Protein AF-A0A382MAF8-F1 (afdb_monomer_lite)

Secondary structure (DSSP, 8-state):
-PPP------------SSHHHHHHHHHHHHHHHHHHHHHHHH-----SS--HHHHHHHHHHHHHHHHHHHHHHHHHTTGGG-TT-HHHHHHHHHHHHHHHHHHHHTT-HHHHHHHHHHHHHHHHHHHHHHHHHHHHHHHHHHIIIIIS--HHHHHHHHHHHHHH-TT-HHHHHHHHHHHHHHHHHHHHHHHHHHHHHT-HHHHHHHHHHHHHT--HHHHHHHHHHHHHHHHHHHHHHHHHHHHHHHHHHHTT--HHHHHHHHHHHHHHH-SSGGGHHHHHHHHHHHHHHHHHHHHHHHHHHHTT-S-HHHHHHHHHHHHHH-TT-HHHHHHHHHHHHHHHHHHHHHHHHHHHHHTT-

Radius of gyration: 40.13 Å; chains: 1; bounding box: 90×34×121 Å

Structure (mmCIF, N/CA/C/O backbone):
data_AF-A0A382MAF8-F1
#
_entry.id   AF-A0A382MAF8-F1
#
loop_
_atom_site.group_PDB
_atom_site.id
_atom_site.type_symbol
_atom_site.label_atom_id
_atom_site.label_alt_id
_atom_site.label_comp_id
_atom_site.label_asym_id
_atom_site.label_entity_id
_atom_site.label_seq_id
_atom_site.pdbx_PDB_ins_code
_atom_site.Cartn_x
_atom_site.Cartn_y
_atom_site.Cartn_z
_atom_site.occupancy
_atom_site.B_iso_or_equiv
_atom_site.auth_seq_id
_atom_site.auth_comp_id
_atom_site.auth_asym_id
_atom_site.auth_atom_id
_atom_site.pdbx_PDB_model_num
ATOM 1 N N . MET A 1 1 ? -36.068 -15.933 -28.024 1.00 35.25 1 MET A N 1
ATOM 2 C CA . MET A 1 1 ? -34.736 -16.380 -28.480 1.00 35.25 1 MET A CA 1
ATOM 3 C C . MET A 1 1 ? -33.727 -15.451 -27.819 1.00 35.25 1 MET A C 1
ATOM 5 O O . MET A 1 1 ? -33.636 -14.293 -28.195 1.00 35.25 1 MET A O 1
ATOM 9 N N . LYS A 1 2 ? -33.169 -15.892 -26.685 1.00 27.42 2 LYS A N 1
ATOM 10 C CA . LYS A 1 2 ? -32.343 -15.082 -25.777 1.00 27.42 2 LYS A CA 1
ATOM 11 C C . LYS A 1 2 ? -30.885 -15.194 -26.217 1.00 27.42 2 LYS A C 1
ATOM 13 O O . LYS A 1 2 ? -30.364 -16.301 -26.284 1.00 27.42 2 LYS A O 1
ATOM 18 N N . ILE A 1 3 ? -30.265 -14.061 -26.520 1.00 26.50 3 ILE A N 1
ATOM 19 C CA . ILE A 1 3 ? -28.820 -13.944 -26.724 1.00 26.50 3 ILE A CA 1
ATOM 20 C C . ILE A 1 3 ? -28.204 -13.819 -25.322 1.00 26.50 3 ILE A C 1
ATOM 22 O O . ILE A 1 3 ? -28.653 -12.957 -24.564 1.00 26.50 3 ILE A O 1
ATOM 26 N N . PRO A 1 4 ? -27.253 -14.678 -24.920 1.00 32.59 4 PRO A N 1
ATOM 27 C CA . PRO A 1 4 ? -26.639 -14.567 -23.608 1.00 32.59 4 PRO A CA 1
ATOM 28 C C . PRO A 1 4 ? -25.655 -13.392 -23.601 1.00 32.59 4 PRO A C 1
ATOM 30 O O . PRO A 1 4 ? -24.830 -13.251 -24.504 1.00 32.59 4 PRO A O 1
ATOM 33 N N . HIS A 1 5 ? -25.755 -12.551 -22.570 1.00 27.52 5 HIS A N 1
ATOM 34 C CA . HIS A 1 5 ? -24.751 -11.548 -22.244 1.00 27.52 5 HIS A CA 1
ATOM 35 C C . HIS A 1 5 ? -23.414 -12.239 -21.967 1.00 27.52 5 HIS A C 1
ATOM 37 O O . HIS A 1 5 ? -23.281 -13.006 -21.014 1.00 27.52 5 HIS A O 1
ATOM 43 N N . LEU A 1 6 ? -22.434 -11.956 -22.823 1.00 25.52 6 LEU A N 1
ATOM 44 C CA . LEU A 1 6 ? -21.030 -12.237 -22.574 1.00 25.52 6 LEU A CA 1
ATOM 45 C C . LEU A 1 6 ? -20.597 -11.382 -21.374 1.00 25.52 6 LEU A C 1
ATOM 47 O O . LEU A 1 6 ? -20.536 -10.156 -21.462 1.00 25.52 6 LEU A O 1
ATOM 51 N N . ILE A 1 7 ? -20.339 -12.035 -20.246 1.00 30.31 7 ILE A N 1
ATOM 52 C CA . ILE A 1 7 ? -19.699 -11.443 -19.075 1.00 30.31 7 ILE A CA 1
ATOM 53 C C . ILE A 1 7 ? -18.245 -11.167 -19.471 1.00 30.31 7 ILE A C 1
ATOM 55 O O . ILE A 1 7 ? -17.424 -12.080 -19.526 1.00 30.31 7 ILE A O 1
ATOM 59 N N . LEU A 1 8 ? -17.938 -9.916 -19.813 1.00 25.84 8 LEU A N 1
ATOM 60 C CA . LEU A 1 8 ? -16.573 -9.460 -20.047 1.00 25.84 8 LEU A CA 1
ATOM 61 C C . LEU A 1 8 ? -16.020 -8.927 -18.719 1.00 25.84 8 LEU A C 1
ATOM 63 O O . LEU A 1 8 ? -16.016 -7.727 -18.455 1.00 25.84 8 LEU A O 1
ATOM 67 N N . THR A 1 9 ? -15.604 -9.839 -17.842 1.00 31.44 9 THR A N 1
ATOM 68 C CA . THR A 1 9 ? -14.836 -9.494 -16.641 1.00 31.44 9 THR A CA 1
ATOM 69 C C . THR A 1 9 ? -13.450 -9.039 -17.095 1.00 31.44 9 THR A C 1
ATOM 71 O O . THR A 1 9 ? -12.578 -9.861 -17.370 1.00 31.44 9 THR A O 1
ATOM 74 N N . PHE A 1 10 ? -13.242 -7.728 -17.231 1.00 31.52 10 PHE A N 1
ATOM 75 C CA . PHE A 1 10 ? -11.909 -7.164 -17.429 1.00 31.52 10 PHE A CA 1
ATOM 76 C C . PHE A 1 10 ? -11.116 -7.327 -16.128 1.00 31.52 10 PHE A C 1
ATOM 78 O O . PHE A 1 10 ? -11.241 -6.541 -15.191 1.00 31.52 10 PHE A O 1
ATOM 85 N N . PHE A 1 11 ? -10.311 -8.385 -16.067 1.00 29.14 11 PHE A N 1
ATOM 86 C CA . PHE A 1 11 ? -9.222 -8.500 -15.108 1.00 29.14 11 PHE A CA 1
ATOM 87 C C . PHE A 1 11 ? -8.194 -7.410 -15.428 1.00 29.14 11 PHE A C 1
ATOM 89 O O . PHE A 1 11 ? -7.463 -7.504 -16.415 1.00 29.14 11 PHE A O 1
ATOM 96 N N . ILE A 1 12 ? -8.112 -6.380 -14.585 1.00 33.78 12 ILE A N 1
ATOM 97 C CA . ILE A 1 12 ? -6.850 -5.657 -14.419 1.00 33.78 12 ILE A CA 1
ATOM 98 C C . ILE A 1 12 ? -5.916 -6.674 -13.764 1.00 33.78 12 ILE A C 1
ATOM 100 O O . ILE A 1 12 ? -6.143 -7.103 -12.636 1.00 33.78 12 ILE A O 1
ATOM 104 N N . ILE A 1 13 ? -4.960 -7.159 -14.552 1.00 35.72 13 ILE A N 1
ATOM 105 C CA . ILE A 1 13 ? -4.069 -8.269 -14.222 1.00 35.72 13 ILE A CA 1
ATOM 106 C C . ILE A 1 13 ? -3.377 -7.995 -12.883 1.00 35.72 13 ILE A C 1
ATOM 108 O O . ILE A 1 13 ? -2.559 -7.084 -12.766 1.00 35.72 13 ILE A O 1
ATOM 112 N N . ALA A 1 14 ? -3.680 -8.835 -11.893 1.00 32.81 14 ALA A N 1
ATOM 113 C CA . ALA A 1 14 ? -2.820 -9.062 -10.747 1.00 32.81 14 ALA A CA 1
ATOM 114 C C . ALA A 1 14 ? -1.533 -9.737 -11.252 1.00 32.81 14 ALA A C 1
ATOM 116 O O . ALA A 1 14 ? -1.504 -10.934 -11.537 1.00 32.81 14 ALA A O 1
ATOM 117 N N . ASN A 1 15 ? -0.468 -8.951 -11.410 1.00 35.62 15 ASN A N 1
ATOM 118 C CA . ASN A 1 15 ? 0.885 -9.426 -11.699 1.00 35.62 15 ASN A CA 1
ATOM 119 C C . ASN A 1 15 ? 1.504 -10.015 -10.421 1.00 35.62 15 ASN A C 1
ATOM 121 O O . ASN A 1 15 ? 2.361 -9.400 -9.797 1.00 35.62 15 ASN A O 1
ATOM 125 N N . ILE A 1 16 ? 1.059 -11.196 -9.987 1.00 38.88 16 ILE A N 1
ATOM 126 C CA . ILE A 1 16 ? 1.627 -11.852 -8.797 1.00 38.88 16 ILE A CA 1
ATOM 127 C C . ILE A 1 16 ? 1.944 -13.313 -9.114 1.00 38.88 16 ILE A C 1
ATOM 129 O O . ILE A 1 16 ? 1.334 -14.219 -8.561 1.00 38.88 16 ILE A O 1
ATOM 133 N N . SER A 1 17 ? 2.866 -13.550 -10.058 1.00 33.03 17 SER A N 1
ATOM 134 C CA . SER A 1 17 ? 3.662 -14.802 -10.135 1.00 33.03 17 SER A CA 1
ATOM 135 C C . SER A 1 17 ? 4.875 -14.744 -11.085 1.00 33.03 17 SER A C 1
ATOM 137 O O . SER A 1 17 ? 5.649 -15.692 -11.113 1.00 33.03 17 SER A O 1
ATOM 139 N N . LEU A 1 18 ? 5.067 -13.673 -11.873 1.00 37.00 18 LEU A N 1
ATOM 140 C CA . LEU A 1 18 ? 6.230 -13.511 -12.772 1.00 37.00 18 LEU A CA 1
ATOM 141 C C . LEU A 1 18 ? 7.359 -12.634 -12.204 1.00 37.00 18 LEU A C 1
ATOM 143 O O . LEU A 1 18 ? 8.382 -12.480 -12.864 1.00 37.00 18 LEU A O 1
ATOM 147 N N . SER A 1 19 ? 7.188 -12.048 -11.019 1.00 44.91 19 SER A N 1
ATOM 148 C CA . SER A 1 19 ? 8.151 -11.104 -10.440 1.00 44.91 19 SER A CA 1
ATOM 149 C C . SER A 1 19 ? 9.427 -11.772 -9.920 1.00 44.91 19 SER A C 1
ATOM 151 O O . SER A 1 19 ? 10.492 -11.181 -10.035 1.00 44.91 19 SER A O 1
ATOM 153 N N . THR A 1 20 ? 9.356 -13.008 -9.413 1.00 43.03 20 THR A N 1
ATOM 154 C CA . THR A 1 20 ? 10.523 -13.705 -8.837 1.00 43.03 20 THR A CA 1
ATOM 155 C C . THR A 1 20 ? 11.545 -14.099 -9.902 1.00 43.03 20 THR A C 1
ATOM 157 O O . THR A 1 20 ? 12.684 -13.671 -9.828 1.00 43.03 20 THR A O 1
ATOM 160 N N . VAL A 1 21 ? 11.118 -14.777 -10.974 1.00 44.69 21 VAL A N 1
ATOM 161 C CA . VAL A 1 21 ? 12.004 -15.190 -12.089 1.00 44.69 21 VAL A CA 1
ATOM 162 C C . VAL A 1 21 ? 12.616 -13.992 -12.838 1.00 44.69 21 VAL A C 1
ATOM 164 O O . VAL A 1 21 ? 13.619 -14.125 -13.532 1.00 44.69 21 VAL A O 1
ATOM 167 N N . ARG A 1 22 ? 11.992 -12.811 -12.750 1.00 54.62 22 ARG A N 1
ATOM 168 C CA . ARG A 1 22 ? 12.425 -11.593 -13.453 1.00 54.62 22 ARG A CA 1
ATOM 169 C C . ARG A 1 22 ? 13.359 -10.710 -12.626 1.00 54.62 22 ARG A C 1
ATOM 171 O O . ARG A 1 22 ? 14.212 -10.061 -13.226 1.00 54.62 22 ARG A O 1
ATOM 178 N N . ALA A 1 23 ? 13.220 -10.713 -11.299 1.00 59.31 23 ALA A N 1
ATOM 179 C CA . ALA A 1 23 ? 14.172 -10.074 -10.392 1.00 59.31 23 ALA A CA 1
ATOM 180 C C . ALA A 1 23 ? 15.550 -10.751 -10.484 1.00 59.31 23 ALA A C 1
ATOM 182 O O . ALA A 1 23 ? 16.546 -10.054 -10.662 1.00 59.31 23 ALA A O 1
ATOM 183 N N . ASP A 1 24 ? 15.571 -12.090 -10.540 1.00 73.56 24 ASP A N 1
ATOM 184 C CA . ASP A 1 24 ? 16.798 -12.887 -10.675 1.00 73.56 24 ASP A CA 1
ATOM 185 C C . ASP A 1 24 ? 17.640 -12.463 -11.900 1.00 73.56 24 ASP A C 1
ATOM 187 O O . ASP A 1 24 ? 18.856 -12.340 -11.818 1.00 73.56 24 ASP A O 1
ATOM 191 N N . ILE A 1 25 ? 16.998 -12.134 -13.033 1.00 81.88 25 ILE A N 1
ATOM 192 C CA . ILE A 1 25 ? 17.700 -11.706 -14.260 1.00 81.88 25 ILE A CA 1
ATOM 193 C C . ILE A 1 25 ? 18.384 -10.340 -14.093 1.00 81.88 25 ILE A C 1
ATOM 195 O O . ILE A 1 25 ? 19.456 -10.125 -14.660 1.00 81.88 25 ILE A O 1
ATOM 199 N N . LEU A 1 26 ? 17.759 -9.386 -13.394 1.00 86.19 26 LEU A N 1
ATOM 200 C CA . LEU A 1 26 ? 18.376 -8.072 -13.180 1.00 86.19 26 LEU A CA 1
ATOM 201 C C . LEU A 1 26 ? 19.553 -8.171 -12.213 1.00 86.19 26 LEU A C 1
ATOM 203 O O . LEU A 1 26 ? 20.581 -7.541 -12.465 1.00 86.19 26 LEU A O 1
ATOM 207 N N . ASP A 1 27 ? 19.396 -8.958 -11.151 1.00 88.44 27 ASP A N 1
ATOM 208 C CA . ASP A 1 27 ? 20.431 -9.167 -10.144 1.00 88.44 27 ASP A CA 1
ATOM 209 C C . ASP A 1 27 ? 21.643 -9.879 -10.761 1.00 88.44 27 ASP A C 1
ATOM 211 O O . ASP A 1 27 ? 22.760 -9.379 -10.638 1.00 88.44 27 ASP A O 1
ATOM 215 N N . ASP A 1 28 ? 21.426 -10.936 -11.553 1.00 90.56 28 ASP A N 1
ATOM 216 C CA . ASP A 1 28 ? 22.486 -11.631 -12.300 1.00 90.56 28 ASP A CA 1
ATOM 217 C C . ASP A 1 28 ? 23.265 -10.671 -13.218 1.00 90.56 28 ASP A C 1
ATOM 219 O O . ASP A 1 28 ? 24.499 -10.642 -13.221 1.00 90.56 28 ASP A O 1
ATOM 223 N N . LEU A 1 29 ? 22.552 -9.844 -13.995 1.00 92.69 29 LEU A N 1
ATOM 224 C CA . LEU A 1 29 ? 23.171 -8.869 -14.901 1.00 92.69 29 LEU A CA 1
ATOM 225 C C . LEU A 1 29 ? 23.931 -7.779 -14.136 1.00 92.69 29 LEU A C 1
ATOM 227 O O . LEU A 1 29 ? 24.999 -7.336 -14.572 1.00 92.69 29 LEU A O 1
ATOM 231 N N . PHE A 1 30 ? 23.392 -7.329 -13.003 1.00 93.31 30 PHE A N 1
ATOM 232 C CA . PHE A 1 30 ? 24.051 -6.357 -12.142 1.00 93.31 30 PHE A CA 1
ATOM 233 C C . PHE A 1 30 ? 25.339 -6.938 -11.549 1.00 93.31 30 PHE A C 1
ATOM 235 O O . PHE A 1 30 ? 26.389 -6.292 -11.622 1.00 93.31 30 PHE A O 1
ATOM 242 N N . GLU A 1 31 ? 25.289 -8.161 -11.021 1.00 94.25 31 GLU A N 1
ATOM 243 C CA . GLU A 1 31 ? 26.442 -8.867 -10.464 1.00 94.25 31 GLU A CA 1
ATOM 244 C C . GLU A 1 31 ? 27.525 -9.125 -11.517 1.00 94.25 31 GLU A C 1
ATOM 246 O O . GLU A 1 31 ? 28.699 -8.833 -11.261 1.00 94.25 31 GLU A O 1
ATOM 251 N N . GLU A 1 32 ? 27.152 -9.579 -12.721 1.00 94.38 32 GLU A N 1
ATOM 252 C CA . GLU A 1 32 ? 28.082 -9.736 -13.846 1.00 94.38 32 GLU A CA 1
ATOM 253 C C . GLU A 1 32 ? 28.783 -8.404 -14.150 1.00 94.38 32 GLU A C 1
ATOM 255 O O . GLU A 1 32 ? 30.015 -8.341 -14.271 1.00 94.38 32 GLU A O 1
ATOM 260 N N . ASN A 1 33 ? 28.018 -7.308 -14.188 1.00 94.88 33 ASN A N 1
ATOM 261 C CA . ASN A 1 33 ? 28.564 -5.986 -14.454 1.00 94.88 33 ASN A CA 1
ATOM 262 C C . ASN A 1 33 ? 29.535 -5.500 -13.363 1.00 94.88 33 ASN A C 1
ATOM 264 O O . ASN A 1 33 ? 30.596 -4.951 -13.693 1.00 94.88 33 ASN A O 1
ATOM 268 N N . GLN A 1 34 ? 29.214 -5.726 -12.085 1.00 95.44 34 GLN A N 1
ATOM 269 C CA . GLN A 1 34 ? 30.093 -5.376 -10.963 1.00 95.44 34 GLN A CA 1
ATOM 270 C C . GLN A 1 34 ? 31.370 -6.221 -10.952 1.00 95.44 34 GLN A C 1
ATOM 272 O O . GLN A 1 34 ? 32.467 -5.692 -10.734 1.00 95.44 34 GLN A O 1
ATOM 277 N N . ALA A 1 35 ? 31.257 -7.524 -11.219 1.00 95.12 35 ALA A N 1
ATOM 278 C CA . ALA A 1 35 ? 32.397 -8.430 -11.280 1.00 95.12 35 ALA A CA 1
ATOM 279 C C . ALA A 1 35 ? 33.378 -8.025 -12.391 1.00 95.12 35 ALA A C 1
ATOM 281 O O . ALA A 1 35 ? 34.586 -7.920 -12.144 1.00 95.12 35 ALA A O 1
ATOM 282 N N . ALA A 1 36 ? 32.866 -7.721 -13.586 1.00 93.44 36 ALA A N 1
ATOM 283 C CA . ALA A 1 36 ? 33.666 -7.245 -14.710 1.00 93.44 36 ALA A CA 1
ATOM 284 C C . ALA A 1 36 ? 34.346 -5.899 -14.398 1.00 93.44 36 ALA A C 1
ATOM 286 O O . ALA A 1 36 ? 35.564 -5.766 -14.550 1.00 93.44 36 ALA A O 1
ATOM 287 N N . LYS A 1 37 ? 33.603 -4.931 -13.840 1.00 95.56 37 LYS A N 1
ATOM 288 C CA . LYS A 1 37 ? 34.143 -3.623 -13.423 1.00 95.56 37 LYS A CA 1
ATOM 289 C C . LYS A 1 37 ? 35.286 -3.778 -12.419 1.00 95.56 37 LYS A C 1
ATOM 291 O O . LYS A 1 37 ? 36.355 -3.191 -12.587 1.00 95.56 37 LYS A O 1
ATOM 296 N N . LYS A 1 38 ? 35.098 -4.618 -11.397 1.00 95.25 38 LYS A N 1
ATOM 297 C CA . LYS A 1 38 ? 36.130 -4.924 -10.397 1.00 95.25 38 LYS A CA 1
ATOM 298 C C . LYS A 1 38 ? 37.356 -5.590 -11.026 1.00 95.25 38 LYS A C 1
ATOM 300 O O . LYS A 1 38 ? 38.481 -5.230 -10.684 1.00 95.25 38 LYS A O 1
ATOM 305 N N . SER A 1 39 ? 37.150 -6.535 -11.947 1.00 95.00 39 SER A N 1
ATOM 306 C CA . SER A 1 39 ? 38.234 -7.218 -12.660 1.00 95.00 39 SER A CA 1
ATOM 307 C C . SER A 1 39 ? 39.098 -6.228 -13.440 1.00 95.00 39 SER A C 1
ATOM 309 O O . SER A 1 39 ? 40.315 -6.216 -13.254 1.00 95.00 39 SER A O 1
ATOM 311 N N . ILE A 1 40 ? 38.488 -5.351 -14.238 1.00 94.94 40 ILE A N 1
ATOM 312 C CA . ILE A 1 40 ? 39.204 -4.346 -15.034 1.00 94.94 40 ILE A CA 1
ATOM 313 C C . ILE A 1 40 ? 39.947 -3.344 -14.147 1.00 94.94 40 ILE A C 1
ATOM 315 O O . ILE A 1 40 ? 41.134 -3.099 -14.369 1.00 94.94 40 ILE A O 1
ATOM 319 N N . ASN A 1 41 ? 39.307 -2.847 -13.087 1.00 92.06 41 ASN A N 1
ATOM 320 C CA . ASN A 1 41 ? 39.930 -1.889 -12.169 1.00 92.06 41 ASN A CA 1
ATOM 321 C C . ASN A 1 41 ? 41.096 -2.475 -11.356 1.00 92.06 41 ASN A C 1
ATOM 323 O O . ASN A 1 41 ? 41.970 -1.730 -10.914 1.00 92.06 41 ASN A O 1
ATOM 327 N N . SER A 1 42 ? 41.151 -3.799 -11.177 1.00 94.50 42 SER A N 1
ATOM 328 C CA . SER A 1 42 ? 42.259 -4.468 -10.481 1.00 94.50 42 SER A CA 1
ATOM 329 C C . SER A 1 42 ? 43.551 -4.570 -11.305 1.00 94.50 42 SER A C 1
ATOM 331 O O . SER A 1 42 ? 44.622 -4.798 -10.742 1.00 94.50 42 SER A O 1
ATOM 333 N N . LEU A 1 43 ? 43.481 -4.393 -12.630 1.00 92.12 43 LEU A N 1
ATOM 334 C CA . LEU A 1 43 ? 44.634 -4.523 -13.520 1.00 92.12 43 LEU A CA 1
ATOM 335 C C . LEU A 1 43 ? 45.524 -3.285 -13.422 1.00 92.12 43 LEU A C 1
ATOM 337 O O . LEU A 1 43 ? 45.148 -2.204 -13.874 1.00 92.12 43 LEU A O 1
ATOM 341 N N . GLN A 1 44 ? 46.723 -3.437 -12.867 1.00 89.81 44 GLN A N 1
ATOM 342 C CA . GLN A 1 44 ? 47.680 -2.343 -12.707 1.00 89.81 44 GLN A CA 1
ATOM 343 C C . GLN A 1 44 ? 48.628 -2.228 -13.905 1.00 89.81 44 GLN A C 1
ATOM 345 O O . GLN A 1 44 ? 49.019 -3.222 -14.511 1.00 89.81 44 GLN A O 1
ATOM 350 N N . MET A 1 45 ? 49.007 -0.993 -14.228 1.00 88.19 45 MET A N 1
ATOM 351 C CA . MET A 1 45 ? 50.066 -0.664 -15.179 1.00 88.19 45 MET A CA 1
ATOM 352 C C . MET A 1 45 ? 50.841 0.518 -14.609 1.00 88.19 45 MET A C 1
ATOM 354 O O . MET A 1 45 ? 50.219 1.465 -14.122 1.00 88.19 45 MET A O 1
ATOM 358 N N . ASP A 1 46 ? 52.170 0.455 -14.647 1.00 88.06 46 ASP A N 1
ATOM 359 C CA . ASP A 1 46 ? 52.996 1.578 -14.218 1.00 88.06 46 ASP A CA 1
ATOM 360 C C . ASP A 1 46 ? 52.854 2.730 -15.219 1.00 88.06 46 ASP A C 1
ATOM 362 O O . ASP A 1 46 ? 53.154 2.589 -16.404 1.00 88.06 46 ASP A O 1
ATOM 366 N N . CYS A 1 47 ? 52.337 3.851 -14.725 1.00 88.38 47 CYS A N 1
ATOM 367 C CA . CYS A 1 47 ? 52.084 5.068 -15.484 1.00 88.38 47 CYS A CA 1
ATOM 368 C C . CYS A 1 47 ? 52.687 6.299 -14.806 1.00 88.38 47 CYS A C 1
ATOM 370 O O . CYS A 1 47 ? 52.152 7.400 -14.935 1.00 88.38 47 CYS A O 1
ATOM 372 N N . GLN A 1 48 ? 53.798 6.118 -14.079 1.00 86.25 48 GLN A N 1
ATOM 373 C CA . GLN A 1 48 ? 54.583 7.235 -13.544 1.00 86.25 48 GLN A CA 1
ATOM 374 C C . GLN A 1 48 ? 55.075 8.175 -14.657 1.00 86.25 48 GLN A C 1
ATOM 376 O O . GLN A 1 48 ? 55.119 9.389 -14.461 1.00 86.25 48 GLN A O 1
ATOM 381 N N . GLU A 1 49 ? 55.364 7.635 -15.844 1.00 83.56 49 GLU A N 1
ATOM 382 C CA . GLU A 1 49 ? 55.636 8.412 -17.054 1.00 83.56 49 GLU A CA 1
ATOM 383 C C . GLU A 1 49 ? 54.399 8.474 -17.966 1.00 83.56 49 GLU A C 1
ATOM 385 O O . GLU A 1 49 ? 53.760 7.462 -18.265 1.00 83.56 49 GLU A O 1
ATOM 390 N N . LEU A 1 50 ? 54.060 9.675 -18.450 1.00 85.44 50 LEU A N 1
ATOM 391 C CA . LEU A 1 50 ? 52.865 9.909 -19.268 1.00 85.44 50 LEU A CA 1
ATOM 392 C C . LEU A 1 50 ? 53.074 9.477 -20.730 1.00 85.44 50 LEU A C 1
ATOM 394 O O . LEU A 1 50 ? 53.206 10.302 -21.638 1.00 85.44 50 LEU A O 1
ATOM 398 N N . THR A 1 51 ? 53.076 8.168 -20.963 1.00 92.38 51 THR A N 1
ATOM 399 C CA . THR A 1 51 ? 53.162 7.573 -22.303 1.00 92.38 51 THR A CA 1
ATOM 400 C C . THR A 1 51 ? 51.811 7.588 -23.032 1.00 92.38 51 THR A C 1
ATOM 402 O O . THR A 1 51 ? 50.749 7.770 -22.428 1.00 92.38 51 THR A O 1
ATOM 405 N N . VAL A 1 52 ? 51.828 7.362 -24.352 1.00 90.69 52 VAL A N 1
ATOM 406 C CA . VAL A 1 52 ? 50.600 7.185 -25.156 1.00 90.69 52 VAL A CA 1
ATOM 407 C C . VAL A 1 52 ? 49.762 6.020 -24.620 1.00 90.69 52 VAL A C 1
ATOM 409 O O . VAL A 1 52 ? 48.561 6.173 -24.428 1.00 90.69 52 VAL A O 1
ATOM 412 N N . GLN A 1 53 ? 50.400 4.902 -24.267 1.00 90.94 53 GLN A N 1
ATOM 413 C CA . GLN A 1 53 ? 49.724 3.731 -23.699 1.00 90.94 53 GLN A CA 1
ATOM 414 C C . GLN A 1 53 ? 49.032 4.046 -22.365 1.00 90.94 53 GLN A C 1
ATOM 416 O O . GLN A 1 53 ? 47.918 3.586 -22.127 1.00 90.94 53 GLN A O 1
ATOM 421 N N . CYS A 1 54 ? 49.642 4.874 -21.512 1.00 93.06 54 CYS A N 1
ATOM 422 C CA . CYS A 1 54 ? 49.023 5.316 -20.261 1.00 93.06 54 CYS A CA 1
ATOM 423 C C . CYS A 1 54 ? 47.800 6.212 -20.481 1.00 93.06 54 CYS A C 1
ATOM 425 O O . CYS A 1 54 ? 46.802 6.063 -19.773 1.00 93.06 54 CYS A O 1
ATOM 427 N N . LYS A 1 55 ? 47.836 7.095 -21.489 1.00 93.62 55 LYS A N 1
ATOM 428 C CA . LYS A 1 55 ? 46.669 7.901 -21.881 1.00 93.62 55 LYS A CA 1
ATOM 429 C C . LYS A 1 55 ? 45.537 7.030 -22.424 1.00 93.62 55 LYS A C 1
ATOM 431 O O . LYS A 1 55 ? 44.396 7.197 -22.007 1.00 93.62 55 LYS A O 1
ATOM 436 N N . GLU A 1 56 ? 45.851 6.081 -23.303 1.00 95.00 56 GLU A N 1
ATOM 437 C CA . GLU A 1 56 ? 44.856 5.161 -23.864 1.00 95.00 56 GLU A CA 1
ATOM 438 C C . GLU A 1 56 ? 44.241 4.256 -22.792 1.00 95.00 56 GLU A C 1
ATOM 440 O O . GLU A 1 56 ? 43.032 4.039 -22.793 1.00 95.00 56 GLU A O 1
ATOM 445 N N . ARG A 1 57 ? 45.042 3.769 -21.834 1.00 95.69 57 ARG A N 1
ATOM 446 C CA . ARG A 1 57 ? 44.529 3.002 -20.691 1.00 95.69 57 ARG A CA 1
ATOM 447 C C . ARG A 1 57 ? 43.554 3.829 -19.857 1.00 95.69 57 ARG A C 1
ATOM 449 O O . ARG A 1 57 ? 42.504 3.318 -19.480 1.00 95.69 57 ARG A O 1
ATOM 456 N N . ALA A 1 58 ? 43.898 5.082 -19.555 1.00 94.56 58 ALA A N 1
ATOM 457 C CA . ALA A 1 58 ? 43.028 5.972 -18.790 1.00 94.56 58 ALA A CA 1
ATOM 458 C C . ALA A 1 58 ? 41.700 6.238 -19.518 1.00 94.56 58 ALA A C 1
ATOM 460 O O . ALA A 1 58 ? 40.645 6.145 -18.896 1.00 94.56 58 ALA A O 1
ATOM 461 N N . ALA A 1 59 ? 41.746 6.486 -20.831 1.00 95.81 59 ALA A N 1
ATOM 462 C CA . ALA A 1 59 ? 40.547 6.641 -21.655 1.00 95.81 59 ALA A CA 1
ATOM 463 C C . ALA A 1 59 ? 39.674 5.376 -21.632 1.00 95.81 59 ALA A C 1
ATOM 465 O O . ALA A 1 59 ? 38.487 5.453 -21.333 1.00 95.81 59 ALA A O 1
ATOM 466 N N . ALA A 1 60 ? 40.272 4.197 -21.825 1.00 97.31 60 ALA A N 1
ATOM 467 C CA . ALA A 1 60 ? 39.532 2.940 -21.805 1.00 97.31 60 ALA A CA 1
ATOM 468 C C . ALA A 1 60 ? 38.887 2.637 -20.438 1.00 97.31 60 ALA A C 1
ATOM 470 O O . ALA A 1 60 ? 37.785 2.092 -20.395 1.00 97.31 60 ALA A O 1
ATOM 471 N N . LEU A 1 61 ? 39.533 3.006 -19.324 1.00 97.00 61 LEU A N 1
ATOM 472 C CA . LEU A 1 61 ? 38.923 2.917 -17.990 1.00 97.00 61 LEU A CA 1
ATOM 473 C C . LEU A 1 61 ? 37.725 3.860 -17.851 1.00 97.00 61 LEU A C 1
ATOM 475 O O . LEU A 1 61 ? 36.672 3.439 -17.379 1.00 97.00 61 LEU A O 1
ATOM 479 N N . GLN A 1 62 ? 37.856 5.104 -18.315 1.00 96.81 62 GLN A N 1
ATOM 480 C CA . GLN A 1 62 ? 36.757 6.068 -18.306 1.00 96.81 62 GLN A CA 1
ATOM 481 C C . GLN A 1 62 ? 35.560 5.575 -19.139 1.00 96.81 62 GLN A C 1
ATOM 483 O O . GLN A 1 62 ? 34.411 5.695 -18.703 1.00 96.81 62 GLN A O 1
ATOM 488 N N . SER A 1 63 ? 35.811 4.989 -20.312 1.00 97.56 63 SER A N 1
ATOM 489 C CA . SER A 1 63 ? 34.771 4.388 -21.153 1.00 97.56 63 SER A CA 1
ATOM 490 C C . SER A 1 63 ? 34.120 3.171 -20.484 1.00 97.56 63 SER A C 1
ATOM 492 O O . SER A 1 63 ? 32.899 3.038 -20.509 1.00 97.56 63 SER A O 1
ATOM 494 N N . SER A 1 64 ? 34.901 2.311 -19.819 1.00 97.75 64 SER A N 1
ATOM 495 C CA . SER A 1 64 ? 34.383 1.181 -19.027 1.00 97.75 64 SER A CA 1
ATOM 496 C C . SER A 1 64 ? 33.479 1.640 -17.872 1.00 97.75 64 SER A C 1
ATOM 498 O O . SER A 1 64 ? 32.432 1.039 -17.609 1.00 97.75 64 SER A O 1
ATOM 500 N N . ASP A 1 65 ? 33.856 2.712 -17.173 1.00 96.62 65 ASP A N 1
ATOM 501 C CA . ASP A 1 65 ? 33.035 3.284 -16.101 1.00 96.62 65 ASP A CA 1
ATOM 502 C C . ASP A 1 65 ? 31.747 3.914 -16.647 1.00 96.62 65 ASP A C 1
ATOM 504 O O . ASP A 1 65 ? 30.679 3.746 -16.055 1.00 96.62 65 ASP A O 1
ATOM 508 N N . SER A 1 66 ? 31.828 4.580 -17.803 1.00 95.75 66 SER A N 1
ATOM 509 C CA . SER A 1 66 ? 30.666 5.149 -18.501 1.00 95.75 66 SER A CA 1
ATOM 510 C C . SER A 1 66 ? 29.677 4.063 -18.929 1.00 95.75 66 SER A C 1
ATOM 512 O O . SER A 1 66 ? 28.478 4.204 -18.684 1.00 95.75 66 SER A O 1
ATOM 514 N N . PHE A 1 67 ? 30.177 2.946 -19.471 1.00 97.81 67 PHE A N 1
ATOM 515 C CA . PHE A 1 67 ? 29.364 1.763 -19.757 1.00 97.81 67 PHE A CA 1
ATOM 516 C C . PHE A 1 67 ? 28.648 1.282 -18.498 1.00 97.81 67 PHE A C 1
ATOM 518 O O . PHE A 1 67 ? 27.426 1.151 -18.496 1.00 97.81 67 PHE A O 1
ATOM 525 N N . SER A 1 68 ? 29.408 1.058 -17.420 1.00 97.06 68 SER A N 1
ATOM 526 C CA . SER A 1 68 ? 28.872 0.498 -16.176 1.00 97.06 68 SER A CA 1
ATOM 527 C C . SER A 1 68 ? 27.767 1.389 -15.607 1.00 97.06 68 SER A C 1
ATOM 529 O O . SER A 1 68 ? 26.728 0.887 -15.196 1.00 97.06 68 SER A O 1
ATOM 531 N N . LYS A 1 69 ? 27.949 2.715 -15.651 1.00 95.38 69 LYS A N 1
ATOM 532 C CA . LYS A 1 69 ? 26.941 3.682 -15.207 1.00 95.38 69 LYS A CA 1
ATOM 533 C C . LYS A 1 69 ? 25.653 3.596 -16.030 1.00 95.38 69 LYS A C 1
ATOM 535 O O . LYS A 1 69 ? 24.576 3.499 -15.450 1.00 95.38 69 LYS A O 1
ATOM 540 N N . ASN A 1 70 ? 25.754 3.625 -17.360 1.00 94.56 70 ASN A N 1
ATOM 541 C CA . ASN A 1 70 ? 24.579 3.559 -18.235 1.00 94.56 70 ASN A CA 1
ATOM 542 C C . ASN A 1 70 ? 23.846 2.218 -18.083 1.00 94.56 70 ASN A C 1
ATOM 544 O O . ASN A 1 70 ? 22.618 2.172 -18.092 1.00 94.56 70 ASN A O 1
ATOM 548 N N . PHE A 1 71 ? 24.602 1.129 -17.935 1.00 96.00 71 PHE A N 1
ATOM 549 C CA . PHE A 1 71 ? 24.065 -0.210 -17.727 1.00 96.00 71 PHE A CA 1
ATOM 550 C C . PHE A 1 71 ? 23.282 -0.299 -16.414 1.00 96.00 71 PHE A C 1
ATOM 552 O O . PHE A 1 71 ? 22.132 -0.727 -16.412 1.00 96.00 71 PHE A O 1
ATOM 559 N N . GLU A 1 72 ? 23.868 0.175 -15.312 1.00 95.06 72 GLU A N 1
ATOM 560 C CA . GLU A 1 72 ? 23.207 0.226 -14.004 1.00 95.06 72 GLU A CA 1
ATOM 561 C C . GLU A 1 72 ? 21.941 1.099 -14.036 1.00 95.06 72 GLU A C 1
ATOM 563 O O . GLU A 1 72 ? 20.910 0.687 -13.506 1.00 95.06 72 GLU A O 1
ATOM 568 N N . GLU A 1 73 ? 21.976 2.257 -14.707 1.00 93.19 73 GLU A N 1
ATOM 569 C CA . GLU A 1 73 ? 20.794 3.111 -14.898 1.00 93.19 73 GLU A CA 1
ATOM 570 C C . GLU A 1 73 ? 19.669 2.371 -15.636 1.00 93.19 73 GLU A C 1
ATOM 572 O O . GLU A 1 73 ? 18.507 2.428 -15.229 1.00 93.19 73 GLU A O 1
ATOM 577 N N . ALA A 1 74 ? 19.997 1.635 -16.699 1.00 92.75 74 ALA A N 1
ATOM 578 C CA . ALA A 1 74 ? 19.016 0.856 -17.445 1.00 92.75 74 ALA A CA 1
ATOM 579 C C . ALA A 1 74 ? 18.360 -0.236 -16.582 1.00 92.75 74 ALA A C 1
ATOM 581 O O . ALA A 1 74 ? 17.136 -0.393 -16.616 1.00 92.75 74 ALA A O 1
ATOM 582 N N . LEU A 1 75 ? 19.140 -0.948 -15.762 1.00 92.06 75 LEU A N 1
ATOM 583 C CA . LEU A 1 75 ? 18.602 -1.958 -14.844 1.00 92.06 75 LEU A CA 1
ATOM 584 C C . LEU A 1 75 ? 17.704 -1.335 -13.767 1.00 92.06 75 LEU A C 1
ATOM 586 O O . LEU A 1 75 ? 16.605 -1.836 -13.534 1.00 92.06 75 LEU A O 1
ATOM 590 N N . GLN A 1 76 ? 18.117 -0.208 -13.173 1.00 90.19 76 GLN A N 1
ATOM 591 C CA . GLN A 1 76 ? 17.336 0.518 -12.159 1.00 90.19 76 GLN A CA 1
ATOM 592 C C . GLN A 1 76 ? 15.972 0.992 -12.674 1.00 90.19 76 GLN A C 1
ATOM 594 O O . GLN A 1 76 ? 15.036 1.161 -11.894 1.00 90.19 76 GLN A O 1
ATOM 599 N N . ARG A 1 77 ? 15.834 1.192 -13.987 1.00 88.75 77 ARG A N 1
ATOM 600 C CA . ARG A 1 77 ? 14.564 1.559 -14.626 1.00 88.75 77 ARG A CA 1
ATOM 601 C C . ARG A 1 77 ? 13.697 0.357 -15.019 1.00 88.75 77 ARG A C 1
ATOM 603 O O . ARG A 1 77 ? 12.768 0.518 -15.810 1.00 88.75 77 ARG A O 1
ATOM 610 N N . ASN A 1 78 ? 13.983 -0.829 -14.479 1.00 86.75 78 ASN A N 1
ATOM 611 C CA . ASN A 1 78 ? 13.243 -2.068 -14.724 1.00 86.75 78 ASN A CA 1
ATOM 612 C C . ASN A 1 78 ? 13.116 -2.406 -16.216 1.00 86.75 78 ASN A C 1
ATOM 614 O O . ASN A 1 78 ? 12.052 -2.800 -16.688 1.00 86.75 78 ASN A O 1
ATOM 618 N N . ILE A 1 79 ? 14.210 -2.283 -16.973 1.00 89.31 79 ILE A N 1
ATOM 619 C CA . ILE A 1 79 ? 14.221 -2.497 -18.432 1.00 89.31 79 ILE A CA 1
ATOM 620 C C . ILE A 1 79 ? 13.672 -3.860 -18.891 1.00 89.31 79 ILE A C 1
ATOM 622 O O . ILE A 1 79 ? 13.225 -4.008 -20.025 1.00 89.31 79 ILE A O 1
ATOM 626 N N . HIS A 1 80 ? 13.651 -4.860 -18.013 1.00 86.81 80 HIS A N 1
ATOM 627 C CA . HIS A 1 80 ? 13.051 -6.167 -18.282 1.00 86.81 80 HIS A CA 1
ATOM 628 C C . HIS A 1 80 ? 11.513 -6.133 -18.418 1.00 86.81 80 HIS A C 1
ATOM 630 O O . HIS A 1 80 ? 10.924 -7.077 -18.944 1.00 86.81 80 HIS A O 1
ATOM 636 N N . GLU A 1 81 ? 10.851 -5.073 -17.943 1.00 86.50 81 GLU A N 1
ATOM 637 C CA . GLU A 1 81 ? 9.406 -4.863 -18.094 1.00 86.50 81 GLU A CA 1
ATOM 638 C C . GLU A 1 81 ? 9.048 -4.062 -19.353 1.00 86.50 81 GLU A C 1
ATOM 640 O O . GLU A 1 81 ? 7.863 -3.908 -19.678 1.00 86.50 81 GLU A O 1
ATOM 645 N N . TRP A 1 82 ? 10.052 -3.547 -20.069 1.00 90.75 82 TRP A N 1
ATOM 646 C CA . TRP A 1 82 ? 9.833 -2.685 -21.221 1.00 90.75 82 TRP A CA 1
ATOM 647 C C . TRP A 1 82 ? 9.312 -3.480 -22.431 1.00 90.75 82 TRP A C 1
ATOM 649 O O . TRP A 1 82 ? 9.671 -4.642 -22.638 1.00 90.75 82 TRP A O 1
ATOM 659 N N . PRO A 1 83 ? 8.384 -2.896 -23.210 1.00 87.81 83 PRO A N 1
ATOM 660 C CA . PRO A 1 83 ? 7.551 -3.648 -24.143 1.00 87.81 83 PRO A CA 1
ATOM 661 C C . PRO A 1 83 ? 8.207 -4.018 -25.483 1.00 87.81 83 PRO A C 1
ATOM 663 O O . PRO A 1 83 ? 7.613 -4.817 -26.203 1.00 87.81 83 PRO A O 1
ATOM 666 N N . ASN A 1 84 ? 9.367 -3.463 -25.854 1.00 87.88 84 ASN A N 1
ATOM 667 C CA . ASN A 1 84 ? 9.945 -3.606 -27.199 1.00 87.88 84 ASN A CA 1
ATOM 668 C C . ASN A 1 84 ? 11.282 -4.366 -27.214 1.00 87.88 84 ASN A C 1
ATOM 670 O O . ASN A 1 84 ? 12.144 -4.077 -28.047 1.00 87.88 84 ASN A O 1
ATOM 674 N N . ASN A 1 85 ? 11.444 -5.349 -26.324 1.00 87.69 85 ASN A N 1
ATOM 675 C CA . ASN A 1 85 ? 12.640 -6.194 -26.213 1.00 87.69 85 ASN A CA 1
ATOM 676 C C . ASN A 1 85 ? 13.937 -5.401 -25.967 1.00 87.69 85 ASN A C 1
ATOM 678 O O . ASN A 1 85 ? 15.020 -5.815 -26.374 1.00 87.69 85 ASN A O 1
ATOM 682 N N . GLU A 1 86 ? 13.853 -4.261 -25.279 1.00 94.06 86 GLU A N 1
ATOM 683 C CA . GLU A 1 86 ? 15.015 -3.423 -24.977 1.00 94.06 86 GLU A CA 1
ATOM 684 C C . GLU A 1 86 ? 16.083 -4.176 -24.160 1.00 94.06 86 GLU A C 1
ATOM 686 O O . GLU A 1 86 ? 17.277 -3.936 -24.337 1.00 94.06 86 GLU A O 1
ATOM 691 N N . LEU A 1 87 ? 15.675 -5.154 -23.341 1.00 93.00 87 LEU A N 1
ATOM 692 C CA . LEU A 1 87 ? 16.576 -6.035 -22.592 1.00 93.00 87 LEU A CA 1
ATOM 693 C C . LEU A 1 87 ? 17.565 -6.803 -23.490 1.00 93.00 87 LEU A C 1
ATOM 695 O O . LEU A 1 87 ? 18.706 -7.024 -23.085 1.00 93.00 87 LEU A O 1
ATOM 699 N N . ASP A 1 88 ? 17.168 -7.195 -24.702 1.00 93.75 88 ASP A N 1
ATOM 700 C CA . ASP A 1 88 ? 18.060 -7.931 -25.607 1.00 93.75 88 ASP A CA 1
ATOM 701 C C . ASP A 1 88 ? 19.203 -7.039 -26.108 1.00 93.75 88 ASP A C 1
ATOM 703 O O . ASP A 1 88 ? 20.344 -7.490 -26.209 1.00 93.75 88 ASP A O 1
ATOM 707 N N . ILE A 1 89 ? 18.930 -5.747 -26.317 1.00 94.88 89 ILE A N 1
ATOM 708 C CA . ILE A 1 89 ? 19.946 -4.754 -26.692 1.00 94.88 89 ILE A CA 1
ATOM 709 C C . ILE A 1 89 ? 20.931 -4.538 -25.535 1.00 94.88 89 ILE A C 1
ATOM 711 O O . ILE A 1 89 ? 22.136 -4.430 -25.757 1.00 94.88 89 ILE A O 1
ATOM 715 N N . ILE A 1 90 ? 20.444 -4.532 -24.289 1.00 94.31 90 ILE A N 1
ATOM 716 C CA . ILE A 1 90 ? 21.297 -4.444 -23.093 1.00 94.31 90 ILE A CA 1
ATOM 717 C C . ILE A 1 90 ? 22.224 -5.658 -22.979 1.00 94.31 90 ILE A C 1
ATOM 719 O O . ILE A 1 90 ? 23.418 -5.502 -22.718 1.00 94.31 90 ILE A O 1
ATOM 723 N N . LYS A 1 91 ? 21.706 -6.866 -23.228 1.00 94.44 91 LYS A N 1
ATOM 724 C CA . LYS A 1 91 ? 22.518 -8.093 -23.258 1.00 94.44 91 LYS A CA 1
ATOM 725 C C . LYS A 1 91 ? 23.553 -8.066 -24.384 1.00 94.44 91 LYS A C 1
ATOM 727 O O . LYS A 1 91 ? 24.690 -8.490 -24.188 1.00 94.44 91 LYS A O 1
ATOM 732 N N . GLU A 1 92 ? 23.199 -7.538 -25.554 1.00 96.00 92 GLU A N 1
ATOM 733 C CA . GLU A 1 92 ? 24.147 -7.349 -26.657 1.00 96.00 92 GLU A CA 1
ATOM 734 C C . GLU A 1 92 ? 25.258 -6.350 -26.292 1.00 96.00 92 GLU A C 1
ATOM 736 O O . GLU A 1 92 ? 26.437 -6.617 -26.536 1.00 96.00 92 GLU A O 1
ATOM 741 N N . ALA A 1 93 ? 24.911 -5.240 -25.635 1.00 97.00 93 ALA A N 1
ATOM 742 C CA . ALA A 1 93 ? 25.881 -4.266 -25.146 1.00 97.00 93 ALA A CA 1
ATOM 743 C C . ALA A 1 93 ? 26.839 -4.881 -24.107 1.00 97.00 93 ALA A C 1
ATOM 745 O O . ALA A 1 93 ? 28.045 -4.636 -24.162 1.00 97.00 93 ALA A O 1
ATOM 746 N N . LEU A 1 94 ? 26.337 -5.739 -23.211 1.00 95.88 94 LEU A N 1
ATOM 747 C CA . LEU A 1 94 ? 27.167 -6.478 -22.254 1.00 95.88 94 LEU A CA 1
ATOM 748 C C . LEU A 1 94 ? 28.134 -7.450 -22.946 1.00 95.88 94 LEU A C 1
ATOM 750 O O . LEU A 1 94 ? 29.312 -7.503 -22.599 1.00 95.88 94 LEU A O 1
ATOM 754 N N . ASN A 1 95 ? 27.685 -8.152 -23.989 1.00 95.69 95 ASN A N 1
ATOM 755 C CA . ASN A 1 95 ? 28.569 -8.986 -24.806 1.00 95.69 95 ASN A CA 1
ATOM 756 C C . ASN A 1 95 ? 29.678 -8.161 -25.474 1.00 95.69 95 ASN A C 1
ATOM 758 O O . ASN A 1 95 ? 30.839 -8.578 -25.488 1.00 95.69 95 ASN A O 1
ATOM 762 N N . LEU A 1 96 ? 29.351 -6.974 -25.995 1.00 96.94 96 LEU A N 1
ATOM 763 C CA . LEU A 1 96 ? 30.344 -6.067 -26.572 1.00 96.94 96 LEU A CA 1
ATOM 764 C C . LEU A 1 96 ? 31.358 -5.584 -25.527 1.00 96.94 96 LEU A C 1
ATOM 766 O O . LEU A 1 96 ? 32.559 -5.555 -25.801 1.00 96.94 96 LEU A O 1
ATOM 770 N N . ARG A 1 97 ? 30.896 -5.297 -24.310 1.00 96.62 97 ARG A N 1
ATOM 771 C CA . ARG A 1 97 ? 31.768 -5.002 -23.173 1.00 96.62 97 ARG A CA 1
ATOM 772 C C . ARG A 1 97 ? 32.686 -6.182 -22.834 1.00 96.62 97 ARG A C 1
ATOM 774 O O . ARG A 1 97 ? 33.883 -5.977 -22.674 1.00 96.62 97 ARG A O 1
ATOM 781 N N . ASN A 1 98 ? 32.197 -7.420 -22.842 1.00 95.94 98 ASN A N 1
ATOM 782 C CA . ASN A 1 98 ? 33.039 -8.606 -22.630 1.00 95.94 98 ASN A CA 1
ATOM 783 C C . ASN A 1 98 ? 34.153 -8.741 -23.696 1.00 95.94 98 ASN A C 1
ATOM 785 O O . ASN A 1 98 ? 35.266 -9.197 -23.401 1.00 95.94 98 ASN A O 1
ATOM 789 N N . PHE A 1 99 ? 33.914 -8.306 -24.939 1.00 96.44 99 PHE A N 1
ATOM 790 C CA . PHE A 1 99 ? 34.981 -8.193 -25.942 1.00 96.44 99 PHE A CA 1
ATOM 791 C C . PHE A 1 99 ? 35.987 -7.081 -25.606 1.00 96.44 99 PHE A C 1
ATOM 793 O O . PHE A 1 99 ? 37.197 -7.315 -25.715 1.00 96.44 99 PHE A O 1
ATOM 800 N N . ALA A 1 100 ? 35.511 -5.924 -25.143 1.00 97.62 100 ALA A N 1
ATOM 801 C CA . ALA A 1 100 ? 36.347 -4.799 -24.727 1.00 97.62 100 ALA A CA 1
ATOM 802 C C . ALA A 1 100 ? 37.254 -5.164 -23.538 1.00 97.62 100 ALA A C 1
ATOM 804 O O . ALA A 1 100 ? 38.464 -4.930 -23.592 1.00 97.62 100 ALA A O 1
ATOM 805 N N . ASP A 1 101 ? 36.715 -5.852 -22.528 1.00 97.88 101 ASP A N 1
ATOM 806 C CA . ASP A 1 101 ? 37.449 -6.381 -21.375 1.00 97.88 101 ASP A CA 1
ATOM 807 C C . ASP A 1 101 ? 38.638 -7.253 -21.812 1.00 97.88 101 ASP A C 1
ATOM 809 O O . ASP A 1 101 ? 39.758 -7.135 -21.305 1.00 97.88 101 ASP A O 1
ATOM 813 N N . ASN A 1 102 ? 38.415 -8.128 -22.798 1.00 97.19 102 ASN A N 1
ATOM 814 C CA . ASN A 1 102 ? 39.454 -8.995 -23.351 1.00 97.19 102 ASN A CA 1
ATOM 815 C C . ASN A 1 102 ? 40.537 -8.215 -24.109 1.00 97.19 102 ASN A C 1
ATOM 817 O O . ASN A 1 102 ? 41.706 -8.610 -24.087 1.00 97.19 102 ASN A O 1
ATOM 821 N N . ARG A 1 103 ? 40.178 -7.119 -24.788 1.00 96.69 103 ARG A N 1
ATOM 822 C CA . ARG A 1 103 ? 41.143 -6.216 -25.438 1.00 96.69 103 ARG A CA 1
ATOM 823 C C . ARG A 1 103 ? 41.963 -5.457 -24.405 1.00 96.69 103 ARG A C 1
ATOM 825 O O . ARG A 1 103 ? 43.187 -5.419 -24.526 1.00 96.69 103 ARG A O 1
ATOM 832 N N . PHE A 1 104 ? 41.309 -4.958 -23.360 1.00 97.81 104 PHE A N 1
ATOM 833 C CA . PHE A 1 104 ? 41.944 -4.252 -22.254 1.00 97.81 104 PHE A CA 1
ATOM 834 C C . PHE A 1 104 ? 42.975 -5.140 -21.544 1.00 97.81 104 PHE A C 1
ATOM 836 O O . PHE A 1 104 ? 44.131 -4.751 -21.402 1.00 97.81 104 PHE A O 1
ATOM 843 N N . LYS A 1 105 ? 42.598 -6.378 -21.191 1.00 96.50 105 LYS A N 1
ATOM 844 C CA . LYS A 1 105 ? 43.486 -7.377 -20.558 1.00 96.50 105 LYS A CA 1
ATOM 845 C C . LYS A 1 105 ? 44.732 -7.705 -21.387 1.00 96.50 105 LYS A C 1
ATOM 847 O O . LYS A 1 105 ? 45.761 -8.067 -20.829 1.00 96.50 105 LYS A O 1
ATOM 852 N N . LYS A 1 106 ? 44.647 -7.579 -22.714 1.00 95.75 106 LYS A N 1
ATOM 853 C CA . LYS A 1 106 ? 45.759 -7.807 -23.653 1.00 95.75 106 LYS A CA 1
ATOM 854 C C . LYS A 1 106 ? 46.591 -6.548 -23.938 1.00 95.75 106 LYS A C 1
ATOM 856 O O . LYS A 1 106 ? 47.510 -6.619 -24.746 1.00 95.75 106 LYS A O 1
ATOM 861 N N . GLY A 1 107 ? 46.269 -5.412 -23.316 1.00 94.19 107 GLY A N 1
ATOM 862 C CA . GLY A 1 107 ? 46.965 -4.137 -23.517 1.00 94.19 107 GLY A CA 1
ATOM 863 C C . GLY A 1 107 ? 46.542 -3.361 -24.770 1.00 94.19 107 GLY A C 1
ATOM 864 O O . GLY A 1 107 ? 47.173 -2.365 -25.109 1.00 94.19 107 GLY A O 1
ATOM 865 N N . PHE A 1 108 ? 45.474 -3.774 -25.463 1.00 96.38 108 PHE A N 1
ATOM 866 C CA . PHE A 1 108 ? 44.929 -3.051 -26.620 1.00 96.38 108 PHE A CA 1
ATOM 867 C C . PHE A 1 108 ? 43.937 -1.970 -26.167 1.00 96.38 108 PHE A C 1
ATOM 869 O O . PHE A 1 108 ? 42.737 -2.066 -26.425 1.00 96.38 108 PHE A O 1
ATOM 876 N N . PHE A 1 109 ? 44.431 -0.956 -25.454 1.00 96.81 109 PHE A N 1
ATOM 877 C CA . PHE A 1 109 ? 43.583 0.022 -24.766 1.00 96.81 109 PHE A CA 1
ATOM 878 C C . PHE A 1 109 ? 42.746 0.894 -25.707 1.00 96.81 109 PHE A C 1
ATOM 880 O O . PHE A 1 109 ? 41.553 1.040 -25.461 1.00 96.81 109 PHE A O 1
ATOM 887 N N . GLY A 1 110 ? 43.302 1.392 -26.819 1.00 94.94 110 GLY A N 1
ATOM 888 C CA . GLY A 1 110 ? 42.515 2.149 -27.804 1.00 94.94 110 GLY A CA 1
ATOM 889 C C . GLY A 1 110 ? 41.315 1.363 -28.357 1.00 94.94 110 GLY A C 1
ATOM 890 O O . GLY A 1 110 ? 40.198 1.872 -28.383 1.00 94.94 110 GLY A O 1
ATOM 891 N N . GLN A 1 111 ? 41.514 0.083 -28.703 1.00 96.19 111 GLN A N 1
ATOM 892 C CA . GLN A 1 111 ? 40.429 -0.796 -29.172 1.00 96.19 111 GLN A CA 1
ATOM 893 C C . GLN A 1 111 ? 39.414 -1.113 -28.070 1.00 96.19 111 GLN A C 1
ATOM 895 O O . GLN A 1 111 ? 38.224 -1.236 -28.347 1.00 96.19 111 GLN A O 1
ATOM 900 N N . ALA A 1 112 ? 39.879 -1.277 -26.828 1.00 97.88 112 ALA A N 1
ATOM 901 C CA . ALA A 1 112 ? 38.991 -1.485 -25.692 1.00 97.88 112 ALA A CA 1
ATOM 902 C C . ALA A 1 112 ? 38.092 -0.260 -25.466 1.00 97.88 112 ALA A C 1
ATOM 904 O O . ALA A 1 112 ? 36.884 -0.422 -25.345 1.00 97.88 112 ALA A O 1
ATOM 905 N N . SER A 1 113 ? 38.666 0.950 -25.487 1.00 97.94 113 SER A N 1
ATOM 906 C CA . SER A 1 113 ? 37.931 2.216 -25.353 1.00 97.94 113 SER A CA 1
ATOM 907 C C . SER A 1 113 ? 36.813 2.327 -26.388 1.00 97.94 113 SER A C 1
ATOM 909 O O . SER A 1 113 ? 35.659 2.501 -26.015 1.00 97.94 113 SER A O 1
ATOM 911 N N . GLU A 1 114 ? 37.129 2.117 -27.670 1.00 97.69 114 GLU A N 1
ATOM 912 C CA . GLU A 1 114 ? 36.150 2.182 -28.764 1.00 97.69 114 GLU A CA 1
ATOM 913 C C . GLU A 1 114 ? 34.984 1.199 -28.562 1.00 97.69 114 GLU A C 1
ATOM 915 O O . GLU A 1 114 ? 33.822 1.531 -28.802 1.00 97.69 114 GLU A O 1
ATOM 920 N N . GLN A 1 115 ? 35.275 -0.019 -28.094 1.00 97.75 115 GLN A N 1
ATOM 921 C CA . GLN A 1 115 ? 34.246 -1.029 -27.850 1.00 97.75 115 GLN A CA 1
ATOM 922 C C . GLN A 1 115 ? 33.389 -0.711 -26.619 1.00 97.75 115 GLN A C 1
ATOM 924 O O . GLN A 1 115 ? 32.172 -0.886 -26.687 1.00 97.75 115 GLN A O 1
ATOM 929 N N . TYR A 1 116 ? 33.983 -0.206 -25.533 1.00 98.44 116 TYR A N 1
ATOM 930 C CA . TYR A 1 116 ? 33.224 0.286 -24.381 1.00 98.44 116 TYR A CA 1
ATOM 931 C C . TYR A 1 116 ? 32.325 1.467 -24.758 1.00 98.44 116 TYR A C 1
ATOM 933 O O . TYR A 1 116 ? 31.161 1.490 -24.362 1.00 98.44 116 TYR A O 1
ATOM 941 N N . ASP A 1 117 ? 32.826 2.419 -25.547 1.00 98.06 117 ASP A N 1
ATOM 942 C CA . ASP A 1 117 ? 32.053 3.581 -25.994 1.00 98.06 117 ASP A CA 1
ATOM 943 C C . ASP A 1 117 ? 30.879 3.148 -26.874 1.00 98.06 117 ASP A C 1
ATOM 945 O O . ASP A 1 117 ? 29.744 3.574 -26.661 1.00 98.06 117 ASP A O 1
ATOM 949 N N . LYS A 1 118 ? 31.114 2.220 -27.809 1.00 97.88 118 LYS A N 1
ATOM 950 C CA . LYS A 1 118 ? 30.049 1.658 -28.646 1.00 97.88 118 LYS A CA 1
ATOM 951 C C . LYS A 1 118 ? 28.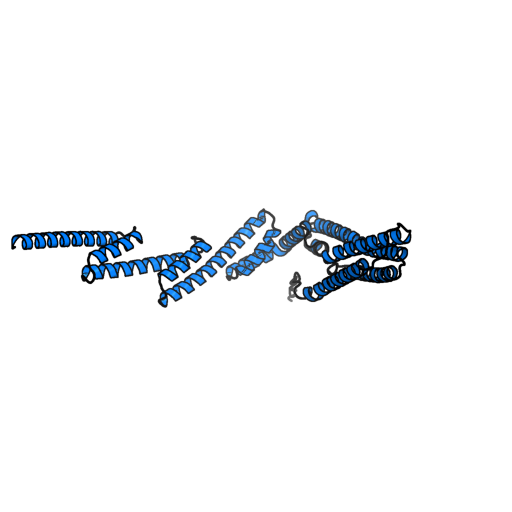991 0.928 -27.814 1.00 97.88 118 LYS A C 1
ATOM 953 O O . LYS A 1 118 ? 27.801 1.130 -28.043 1.00 97.88 118 LYS A O 1
ATOM 958 N N . ALA A 1 119 ? 29.403 0.117 -26.841 1.00 97.69 119 ALA A N 1
ATOM 959 C CA . ALA A 1 119 ? 28.479 -0.561 -25.933 1.00 97.69 119 ALA A CA 1
ATOM 960 C C . ALA A 1 119 ? 27.676 0.445 -25.087 1.00 97.69 119 ALA A C 1
ATOM 962 O O . ALA A 1 119 ? 26.466 0.304 -24.927 1.00 97.69 119 ALA A O 1
ATOM 963 N N . SER A 1 120 ? 28.334 1.503 -24.606 1.00 97.75 120 SER A N 1
ATOM 964 C CA . SER A 1 120 ? 27.697 2.588 -23.850 1.00 97.75 120 SER A CA 1
ATOM 965 C C . SER A 1 120 ? 26.658 3.331 -24.685 1.00 97.75 120 SER A C 1
ATOM 967 O O . SER A 1 120 ? 25.580 3.641 -24.177 1.00 97.75 120 SER A O 1
ATOM 969 N N . GLN A 1 121 ? 26.965 3.590 -25.960 1.00 97.25 121 GLN A N 1
ATOM 970 C CA . GLN A 1 121 ? 26.067 4.266 -26.891 1.00 97.25 121 GLN A CA 1
ATOM 971 C C . GLN A 1 121 ? 24.805 3.441 -27.161 1.00 97.25 121 GLN A C 1
ATOM 973 O O . GLN A 1 121 ? 23.714 4.000 -27.162 1.00 97.25 121 GLN A O 1
ATOM 978 N N . MET A 1 122 ? 24.928 2.116 -27.312 1.00 97.38 122 MET A N 1
ATOM 979 C CA . MET A 1 122 ? 23.766 1.233 -27.488 1.00 97.38 122 MET A CA 1
ATOM 980 C C . MET A 1 122 ? 22.771 1.365 -26.327 1.00 97.38 122 MET A C 1
ATOM 982 O O . MET A 1 122 ? 21.568 1.477 -26.550 1.00 97.38 122 MET A O 1
ATOM 986 N N . ILE A 1 123 ? 23.273 1.393 -25.089 1.00 96.81 123 ILE A N 1
ATOM 987 C CA . ILE A 1 123 ? 22.435 1.556 -23.893 1.00 96.81 123 ILE A CA 1
ATOM 988 C C . ILE A 1 123 ? 21.837 2.964 -23.848 1.00 96.81 123 ILE A C 1
ATOM 990 O O . ILE A 1 123 ? 20.647 3.128 -23.587 1.00 96.81 123 ILE A O 1
ATOM 994 N N . PHE A 1 124 ? 22.644 3.985 -24.140 1.00 95.69 124 PHE A N 1
ATOM 995 C CA . PHE A 1 124 ? 22.183 5.369 -24.161 1.00 95.69 124 PHE A CA 1
ATOM 996 C C . PHE A 1 124 ? 21.039 5.583 -25.163 1.00 95.69 124 PHE A C 1
ATOM 998 O O . PHE A 1 124 ? 20.018 6.174 -24.811 1.00 95.69 124 PHE A O 1
ATOM 1005 N N . ASP A 1 125 ? 21.158 5.047 -26.377 1.00 95.81 125 ASP A N 1
ATOM 1006 C CA . ASP A 1 125 ? 20.123 5.151 -27.410 1.00 95.81 125 ASP A CA 1
ATOM 1007 C C . ASP A 1 125 ? 18.809 4.489 -26.967 1.00 95.81 125 ASP A C 1
ATOM 1009 O O . ASP A 1 125 ? 17.722 5.025 -27.207 1.00 95.81 125 ASP A O 1
ATOM 10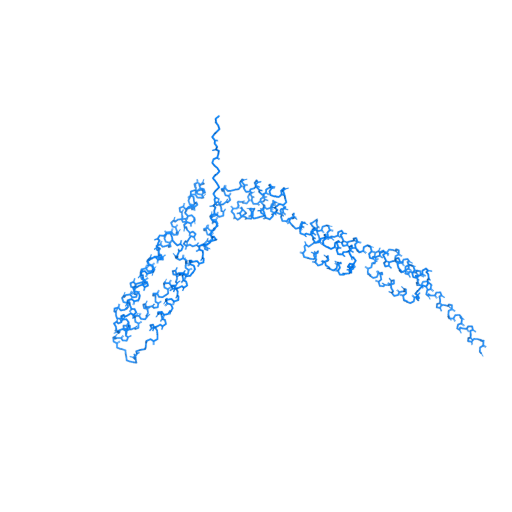13 N N . VAL A 1 126 ? 18.897 3.355 -26.262 1.00 96.00 126 VAL A N 1
ATOM 1014 C CA . VAL A 1 126 ? 17.742 2.676 -25.658 1.00 96.00 126 VAL A CA 1
ATOM 1015 C C . VAL A 1 126 ? 17.068 3.559 -24.606 1.00 96.00 126 VAL A C 1
ATOM 1017 O O . VAL A 1 126 ? 15.850 3.738 -24.651 1.00 96.00 126 VAL A O 1
ATOM 1020 N N . LEU A 1 127 ? 17.841 4.161 -23.698 1.00 94.88 127 LEU A N 1
ATOM 1021 C CA . LEU A 1 127 ? 17.317 5.060 -22.664 1.00 94.88 127 LEU A CA 1
ATOM 1022 C C . LEU A 1 127 ? 16.641 6.302 -23.268 1.00 94.88 127 LEU A C 1
ATOM 1024 O O . LEU A 1 127 ? 15.553 6.693 -22.832 1.00 94.88 127 LEU A O 1
ATOM 1028 N N . VAL A 1 128 ? 17.249 6.904 -24.294 1.00 95.50 128 VAL A N 1
ATOM 1029 C CA . VAL A 1 128 ? 16.687 8.060 -25.011 1.00 95.50 128 VAL A CA 1
ATOM 1030 C C . VAL A 1 128 ? 15.372 7.688 -25.689 1.00 95.50 128 VAL A C 1
ATOM 1032 O O . VAL A 1 128 ? 14.377 8.401 -25.536 1.00 95.50 128 VAL A O 1
ATOM 1035 N N . LYS A 1 129 ? 15.336 6.559 -26.401 1.00 95.31 129 LYS A N 1
ATOM 1036 C CA . LYS A 1 129 ? 14.124 6.085 -27.074 1.00 95.31 129 LYS A CA 1
ATOM 1037 C C . LYS A 1 129 ? 13.009 5.761 -26.080 1.00 95.31 129 LYS A C 1
ATOM 1039 O O . LYS A 1 129 ? 11.857 6.100 -26.337 1.00 95.31 129 LYS A O 1
ATOM 1044 N N . ALA A 1 130 ? 13.334 5.167 -24.934 1.00 94.69 130 ALA A N 1
ATOM 1045 C CA . ALA A 1 130 ? 12.366 4.894 -23.876 1.00 94.69 130 ALA A CA 1
ATOM 1046 C C . ALA A 1 130 ? 11.726 6.180 -23.332 1.00 94.69 130 ALA A C 1
ATOM 1048 O O . ALA A 1 130 ? 10.510 6.236 -23.167 1.00 94.69 130 ALA A O 1
ATOM 1049 N N . ASN A 1 131 ? 12.513 7.243 -23.134 1.00 95.31 131 ASN A N 1
ATOM 1050 C CA . ASN A 1 131 ? 11.986 8.546 -22.711 1.00 95.31 131 ASN A CA 1
ATOM 1051 C C . ASN A 1 131 ? 11.054 9.162 -23.766 1.00 95.31 131 ASN A C 1
ATOM 1053 O O . ASN A 1 131 ? 10.008 9.710 -23.426 1.00 95.31 131 ASN A O 1
ATOM 1057 N N . GLN A 1 132 ? 11.400 9.039 -25.050 1.00 96.25 132 GLN A N 1
ATOM 1058 C CA . GLN A 1 132 ? 10.543 9.504 -26.145 1.00 96.25 132 GLN A CA 1
ATOM 1059 C C . GLN A 1 132 ? 9.221 8.731 -26.199 1.00 96.25 132 GLN A C 1
ATOM 1061 O O . GLN A 1 132 ? 8.158 9.341 -26.296 1.00 96.25 132 GLN A O 1
ATOM 1066 N N . LEU A 1 133 ? 9.280 7.399 -26.096 1.00 95.50 133 LEU A N 1
ATOM 1067 C CA . LEU A 1 133 ? 8.095 6.541 -26.092 1.00 95.50 133 LEU A CA 1
ATOM 1068 C C . LEU A 1 133 ? 7.206 6.806 -24.877 1.00 95.50 133 LEU A C 1
ATOM 1070 O O . LEU A 1 133 ? 5.984 6.815 -25.019 1.00 95.50 133 LEU A O 1
ATOM 1074 N N . PHE A 1 134 ? 7.797 7.044 -23.706 1.00 96.25 134 PHE A N 1
ATOM 1075 C CA . PHE A 1 134 ? 7.073 7.457 -22.508 1.00 96.25 134 PHE A CA 1
ATOM 1076 C C . PHE A 1 134 ? 6.266 8.740 -22.754 1.00 96.25 134 PHE A C 1
ATOM 1078 O O . PHE A 1 134 ? 5.043 8.721 -22.602 1.00 96.25 134 PHE A O 1
ATOM 1085 N N . GLU A 1 135 ? 6.915 9.820 -23.201 1.00 97.50 135 GLU A N 1
ATOM 1086 C CA . GLU A 1 135 ? 6.242 11.104 -23.443 1.00 97.50 135 GLU A CA 1
ATOM 1087 C C . GLU A 1 135 ? 5.195 11.014 -24.558 1.00 97.50 135 GLU A C 1
ATOM 1089 O O . GLU A 1 135 ? 4.116 11.602 -24.458 1.00 97.50 135 GLU A O 1
ATOM 1094 N N . GLU A 1 136 ? 5.467 10.254 -25.623 1.00 97.38 136 GLU A N 1
ATOM 1095 C CA . GLU A 1 136 ? 4.505 10.060 -26.704 1.00 97.38 136 GLU A CA 1
ATOM 1096 C C . GLU A 1 136 ? 3.250 9.330 -26.220 1.00 97.38 136 GLU A C 1
ATOM 1098 O O . GLU A 1 136 ? 2.135 9.800 -26.469 1.00 97.38 136 GLU A O 1
ATOM 1103 N N . ASN A 1 137 ? 3.420 8.211 -25.508 1.00 97.62 137 ASN A N 1
ATOM 1104 C CA . ASN A 1 137 ? 2.298 7.459 -24.957 1.00 97.62 137 ASN A CA 1
ATOM 1105 C C . ASN A 1 137 ? 1.514 8.314 -23.966 1.00 97.62 137 ASN A C 1
ATOM 1107 O O . ASN A 1 137 ? 0.294 8.398 -24.074 1.00 97.62 137 ASN A O 1
ATOM 1111 N N . LEU A 1 138 ? 2.195 9.003 -23.051 1.00 97.62 138 LEU A N 1
ATOM 1112 C CA . LEU A 1 138 ? 1.538 9.857 -22.072 1.00 97.62 138 LEU A CA 1
ATOM 1113 C C . LEU A 1 138 ? 0.723 10.964 -22.753 1.00 97.62 138 LEU A C 1
ATOM 1115 O O . LEU A 1 138 ? -0.463 11.107 -22.473 1.00 97.62 138 LEU A O 1
ATOM 1119 N N . ARG A 1 139 ? 1.299 11.667 -23.732 1.00 97.88 139 ARG A N 1
ATOM 1120 C CA . ARG A 1 139 ? 0.604 12.714 -24.497 1.00 97.88 139 ARG A CA 1
ATOM 1121 C C . ARG A 1 139 ? -0.630 12.186 -25.230 1.00 97.88 139 ARG A C 1
ATOM 1123 O O . ARG A 1 139 ? -1.672 12.842 -25.257 1.00 97.88 139 ARG A O 1
ATOM 1130 N N . VAL A 1 140 ? -0.526 11.021 -25.872 1.00 98.06 140 VAL A N 1
ATOM 1131 C CA . VAL A 1 140 ? -1.659 10.418 -26.593 1.00 98.06 140 VAL A CA 1
ATOM 1132 C C . VAL A 1 140 ? -2.731 9.927 -25.614 1.00 98.06 140 VAL A C 1
ATOM 1134 O O . VAL A 1 140 ? -3.919 10.149 -25.855 1.00 98.06 140 VAL A O 1
ATOM 1137 N N . GLY A 1 141 ? -2.325 9.325 -24.496 1.00 97.88 141 GLY A N 1
ATOM 1138 C CA . GLY A 1 141 ? -3.212 8.908 -23.414 1.00 97.88 141 GLY A CA 1
ATOM 1139 C C . GLY A 1 141 ? -3.981 10.084 -22.814 1.00 97.88 141 GLY A C 1
ATOM 1140 O O . GLY A 1 141 ? -5.207 10.034 -22.747 1.00 97.88 141 GLY A O 1
ATOM 1141 N N . GLU A 1 142 ? -3.291 11.168 -22.453 1.00 97.62 142 GLU A N 1
ATOM 1142 C CA . GLU A 1 142 ? -3.890 12.403 -21.925 1.00 97.62 142 GLU A CA 1
ATOM 1143 C C . GLU A 1 142 ? -4.888 13.013 -22.916 1.00 97.62 142 GLU A C 1
ATOM 1145 O O . GLU A 1 142 ? -5.988 13.402 -22.524 1.00 97.62 142 GLU A O 1
ATOM 1150 N N . LYS A 1 143 ? -4.566 13.018 -24.215 1.00 97.88 143 LYS A N 1
ATOM 1151 C CA . LYS A 1 143 ? -5.492 13.473 -25.258 1.00 97.88 143 LYS A CA 1
ATOM 1152 C C . LYS A 1 143 ? -6.775 12.642 -25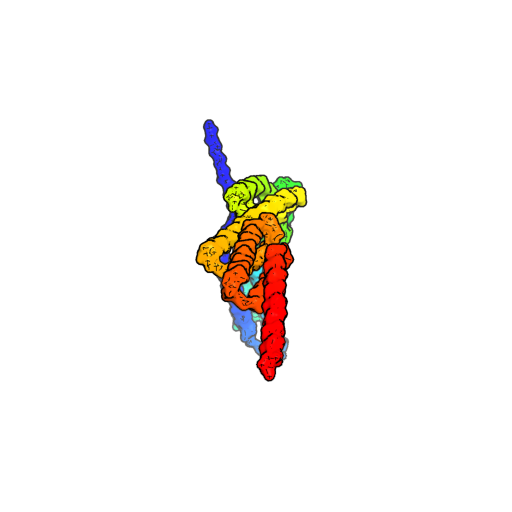.302 1.00 97.88 143 LYS A C 1
ATOM 1154 O O . LYS A 1 143 ? -7.868 13.194 -25.429 1.00 97.88 143 LYS A O 1
ATOM 1159 N N . TYR A 1 144 ? -6.670 11.317 -25.225 1.00 98.12 144 TYR A N 1
ATOM 1160 C CA . TYR A 1 144 ? -7.861 10.467 -25.191 1.00 98.12 144 TYR A CA 1
ATOM 1161 C C . TYR A 1 144 ? -8.668 10.654 -23.907 1.00 98.12 144 TYR A C 1
ATOM 1163 O O . TYR A 1 144 ? -9.893 10.741 -23.973 1.00 98.12 144 TYR A O 1
ATOM 1171 N N . LEU A 1 145 ? -7.992 10.767 -22.767 1.00 96.62 145 LEU A N 1
ATOM 1172 C CA . LEU A 1 145 ? -8.625 10.869 -21.460 1.00 96.62 145 LEU A CA 1
ATOM 1173 C C . LEU A 1 145 ? -9.311 12.224 -21.236 1.00 96.62 145 LEU A C 1
ATOM 1175 O O . LEU A 1 145 ? -10.485 12.274 -20.872 1.00 96.62 145 LEU A O 1
ATOM 1179 N N . TYR A 1 146 ? -8.592 13.322 -21.460 1.00 94.75 146 TYR A N 1
ATOM 1180 C CA . TYR A 1 146 ? -9.028 14.659 -21.054 1.00 94.75 146 TYR A CA 1
ATOM 1181 C C . TYR A 1 146 ? -9.688 15.457 -22.180 1.00 94.75 146 TYR A C 1
ATOM 1183 O O . TYR A 1 146 ? -10.652 16.168 -21.916 1.00 94.75 146 TYR A O 1
ATOM 1191 N N . GLU A 1 147 ? -9.218 15.336 -23.426 1.00 95.25 147 GLU A N 1
ATOM 1192 C CA . GLU A 1 147 ? -9.770 16.123 -24.544 1.00 95.25 147 GLU A CA 1
ATOM 1193 C C . GLU A 1 147 ? -10.916 15.409 -25.266 1.00 95.25 147 GLU A C 1
ATOM 1195 O O . GLU A 1 147 ? -11.838 16.052 -25.763 1.00 95.25 147 GLU A O 1
ATOM 1200 N N . ARG A 1 148 ? -10.839 14.078 -25.387 1.00 95.00 148 ARG A N 1
ATOM 1201 C CA . ARG A 1 148 ? -11.783 13.287 -26.196 1.00 95.00 148 ARG A CA 1
ATOM 1202 C C . ARG A 1 148 ? -12.806 12.503 -25.387 1.00 95.00 148 ARG A C 1
ATOM 1204 O O . ARG A 1 148 ? -13.705 11.931 -25.998 1.00 95.00 148 ARG A O 1
ATOM 1211 N N . ASP A 1 149 ? -12.647 12.460 -24.067 1.00 92.88 149 ASP A N 1
ATOM 1212 C CA . ASP A 1 149 ? -13.499 11.696 -23.154 1.00 92.88 149 ASP A CA 1
ATOM 1213 C C . ASP A 1 149 ? -13.657 10.222 -23.586 1.00 92.88 149 ASP A C 1
ATOM 1215 O O . ASP A 1 149 ? -14.752 9.697 -23.792 1.00 92.88 149 ASP A O 1
ATOM 1219 N N . LYS A 1 150 ? -12.512 9.568 -23.823 1.00 96.06 150 LYS A N 1
ATOM 1220 C CA . LYS A 1 150 ? -12.393 8.146 -24.190 1.00 96.06 150 LYS A CA 1
ATOM 1221 C C . LYS A 1 150 ? -11.420 7.429 -23.247 1.00 96.06 150 LYS A C 1
ATOM 1223 O O . LYS A 1 150 ? -10.313 7.080 -23.675 1.00 96.06 150 LYS A O 1
ATOM 1228 N N . PRO A 1 151 ? -11.786 7.224 -21.968 1.00 95.00 151 PRO A N 1
ATOM 1229 C CA . PRO A 1 151 ? -10.900 6.593 -20.991 1.00 95.00 151 PRO A CA 1
ATOM 1230 C C . PRO A 1 151 ? -10.485 5.173 -21.402 1.00 95.00 151 PRO A C 1
ATOM 1232 O O . PRO A 1 151 ? -9.336 4.797 -21.196 1.00 95.00 151 PRO A O 1
ATOM 1235 N N . GLU A 1 152 ? -11.347 4.417 -22.083 1.00 94.75 152 GLU A N 1
ATOM 1236 C CA . GLU A 1 152 ? -11.065 3.052 -22.548 1.00 94.75 152 GLU A CA 1
ATOM 1237 C C . GLU A 1 152 ? -9.944 3.025 -23.592 1.00 94.75 152 GLU A C 1
ATOM 1239 O O . GLU A 1 152 ? -9.141 2.095 -23.637 1.00 94.75 152 GLU A O 1
ATOM 1244 N N . TRP A 1 153 ? -9.869 4.060 -24.432 1.00 96.25 153 TRP A N 1
ATOM 1245 C CA . TRP A 1 153 ? -8.820 4.188 -25.444 1.00 96.25 153 TRP A CA 1
ATOM 1246 C C . TRP A 1 153 ? -7.506 4.675 -24.831 1.00 96.25 153 TRP A C 1
ATOM 1248 O O . TRP A 1 153 ? -6.435 4.329 -25.325 1.00 96.25 153 TRP A O 1
ATOM 1258 N N . ALA A 1 154 ? -7.574 5.437 -23.737 1.00 97.12 154 ALA A N 1
ATOM 1259 C CA . ALA A 1 154 ? -6.403 5.916 -23.012 1.00 97.12 154 ALA A CA 1
ATOM 1260 C C . ALA A 1 154 ? -5.659 4.793 -22.257 1.00 97.12 154 ALA A C 1
ATOM 1262 O O . ALA A 1 154 ? -4.441 4.896 -22.095 1.00 97.12 154 ALA A O 1
ATOM 1263 N N . ILE A 1 155 ? -6.347 3.712 -21.852 1.00 95.25 155 ILE A N 1
ATOM 1264 C CA . ILE A 1 155 ? -5.781 2.594 -21.064 1.00 95.25 155 ILE A CA 1
ATOM 1265 C C . ILE A 1 155 ? -4.454 2.092 -21.636 1.00 95.25 155 ILE A C 1
ATOM 1267 O O . ILE A 1 155 ? -3.462 2.004 -20.917 1.00 95.25 155 ILE A O 1
ATOM 1271 N N . ALA A 1 156 ? -4.425 1.742 -22.926 1.00 95.19 156 ALA A N 1
ATOM 1272 C CA . ALA A 1 156 ? -3.253 1.108 -23.529 1.00 95.19 156 ALA A CA 1
ATOM 1273 C C . ALA A 1 156 ? -2.013 2.017 -23.476 1.00 95.19 156 ALA A C 1
ATOM 1275 O O . ALA A 1 156 ? -0.901 1.545 -23.229 1.00 95.19 156 ALA A O 1
ATOM 1276 N N . TYR A 1 157 ? -2.218 3.324 -23.646 1.00 97.25 157 TYR A N 1
ATOM 1277 C CA . TYR A 1 157 ? -1.155 4.320 -23.625 1.00 97.25 157 TYR A CA 1
ATOM 1278 C C . TYR A 1 157 ? -0.622 4.553 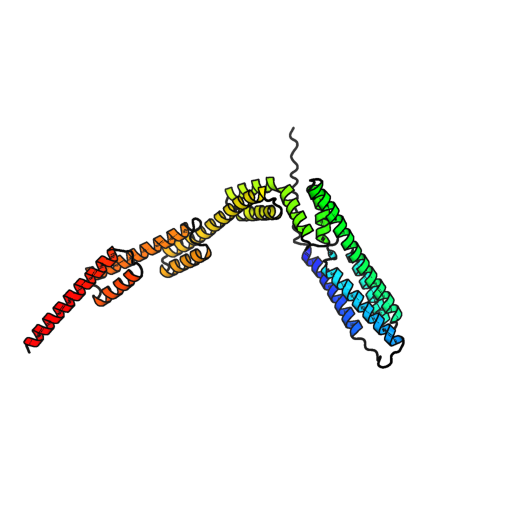-22.209 1.00 97.25 157 TYR A C 1
ATOM 1280 O O . TYR A 1 157 ? 0.587 4.499 -21.999 1.00 97.25 157 TYR A O 1
ATOM 1288 N N . PHE A 1 158 ? -1.504 4.718 -21.218 1.00 96.56 158 PHE A N 1
ATOM 1289 C CA . PHE A 1 158 ? -1.087 4.854 -19.819 1.00 96.56 158 PHE A CA 1
ATOM 1290 C C . PHE A 1 158 ? -0.406 3.589 -19.289 1.00 96.56 158 PHE A C 1
ATOM 1292 O O . PHE A 1 158 ? 0.628 3.691 -18.637 1.00 96.56 158 PHE A O 1
ATOM 1299 N N . ASN A 1 159 ? -0.903 2.398 -19.636 1.00 93.38 159 ASN A N 1
ATOM 1300 C CA . ASN A 1 159 ? -0.258 1.133 -19.269 1.00 93.38 159 ASN A CA 1
ATOM 1301 C C . ASN A 1 159 ? 1.133 0.981 -19.895 1.00 93.38 159 ASN A C 1
ATOM 1303 O O . ASN A 1 159 ? 2.026 0.395 -19.288 1.00 93.38 159 ASN A O 1
ATOM 1307 N N . THR A 1 160 ? 1.329 1.493 -21.111 1.00 93.31 160 THR A N 1
ATOM 1308 C CA . THR A 1 160 ? 2.645 1.493 -21.761 1.00 93.31 160 THR A CA 1
ATOM 1309 C C . THR A 1 160 ? 3.580 2.503 -21.100 1.00 93.31 160 THR A C 1
ATOM 1311 O O . THR A 1 160 ? 4.713 2.157 -20.779 1.00 93.31 160 THR A O 1
ATOM 1314 N N . ALA A 1 161 ? 3.103 3.720 -20.823 1.00 95.44 161 ALA A N 1
ATOM 1315 C CA . ALA A 1 161 ? 3.871 4.744 -20.115 1.00 95.44 161 ALA A CA 1
ATOM 1316 C C . ALA A 1 161 ? 4.282 4.288 -18.701 1.00 95.44 161 ALA A C 1
ATOM 1318 O O . ALA A 1 161 ? 5.424 4.503 -18.298 1.00 95.44 161 ALA A O 1
ATOM 1319 N N . LEU A 1 162 ? 3.396 3.580 -17.990 1.00 94.12 162 LEU A N 1
ATOM 1320 C CA . LEU A 1 162 ? 3.657 3.023 -16.660 1.00 94.12 162 LEU A CA 1
ATOM 1321 C C . LEU A 1 162 ? 4.863 2.080 -16.643 1.00 94.12 162 LEU A C 1
ATOM 1323 O O . LEU A 1 162 ? 5.640 2.117 -15.698 1.00 94.12 162 LEU A O 1
ATOM 1327 N N . LYS A 1 163 ? 5.060 1.274 -17.692 1.00 92.25 163 LYS A N 1
ATOM 1328 C CA . LYS A 1 163 ? 6.221 0.371 -17.790 1.00 92.25 163 LYS A CA 1
ATOM 1329 C C . LYS A 1 163 ? 7.544 1.128 -17.891 1.00 92.25 163 LYS A C 1
ATOM 1331 O O . LYS A 1 163 ? 8.550 0.677 -17.360 1.00 92.25 163 LYS A O 1
ATOM 1336 N N . TYR A 1 164 ? 7.547 2.275 -18.569 1.00 92.94 164 TYR A N 1
ATOM 1337 C CA . TYR A 1 164 ? 8.747 3.098 -18.729 1.00 92.94 164 TYR A CA 1
ATOM 1338 C C . TYR A 1 164 ? 9.034 3.995 -17.516 1.00 92.94 164 TYR A C 1
ATOM 1340 O O . TYR A 1 164 ? 10.198 4.332 -17.275 1.00 92.94 164 TYR A O 1
ATOM 1348 N N . ALA A 1 165 ? 7.995 4.395 -16.773 1.00 91.81 165 ALA A N 1
ATOM 1349 C CA . ALA A 1 165 ? 8.100 5.255 -15.595 1.00 91.81 165 ALA A CA 1
ATOM 1350 C C . ALA A 1 165 ? 6.985 4.959 -14.559 1.00 91.81 165 ALA A C 1
ATOM 1352 O O . ALA A 1 165 ? 6.020 5.719 -14.445 1.00 91.81 165 ALA A O 1
ATOM 1353 N N . PRO A 1 166 ? 7.108 3.885 -13.755 1.00 89.25 166 PRO A N 1
ATOM 1354 C CA . PRO A 1 166 ? 6.054 3.457 -12.821 1.00 89.25 166 PRO A CA 1
ATOM 1355 C C . PRO A 1 166 ? 5.819 4.440 -11.663 1.00 89.25 166 PRO A C 1
ATOM 1357 O O . PRO A 1 166 ? 4.746 4.477 -11.061 1.00 89.25 166 PRO A O 1
ATOM 1360 N N . GLY A 1 167 ? 6.831 5.250 -11.344 1.00 89.75 167 GLY A N 1
ATOM 1361 C CA . GLY A 1 167 ? 6.764 6.272 -10.304 1.00 89.75 167 GLY A CA 1
ATOM 1362 C C . GLY A 1 167 ? 6.169 7.605 -10.757 1.00 89.75 167 GLY A C 1
ATOM 1363 O O . GLY A 1 167 ? 5.973 8.466 -9.904 1.00 89.75 167 GLY A O 1
ATOM 1364 N N . ASP A 1 168 ? 5.894 7.793 -12.052 1.00 94.56 168 ASP A N 1
ATOM 1365 C CA . ASP A 1 168 ? 5.476 9.090 -12.580 1.00 94.56 168 ASP A CA 1
ATOM 1366 C C . ASP A 1 168 ? 4.054 9.472 -12.134 1.00 94.56 168 ASP A C 1
ATOM 1368 O O . ASP A 1 168 ? 3.075 8.753 -12.349 1.00 94.56 168 ASP A O 1
ATOM 1372 N N . GLU A 1 169 ? 3.935 10.646 -11.520 1.00 95.00 169 GLU A N 1
ATOM 1373 C CA . GLU A 1 169 ? 2.681 11.129 -10.944 1.00 95.00 169 GLU A CA 1
ATOM 1374 C C . GLU A 1 169 ? 1.618 11.477 -11.997 1.00 95.00 169 GLU A C 1
ATOM 1376 O O . GLU A 1 169 ? 0.423 11.396 -11.708 1.00 95.00 169 GLU A O 1
ATOM 1381 N N . ARG A 1 170 ? 2.002 11.857 -13.226 1.00 95.62 170 ARG A N 1
ATOM 1382 C CA . ARG A 1 170 ? 1.031 12.087 -14.312 1.00 95.62 170 ARG A CA 1
ATOM 1383 C C . ARG A 1 170 ? 0.423 10.763 -14.755 1.00 95.62 170 ARG A C 1
ATOM 1385 O O . ARG A 1 170 ? -0.790 10.703 -14.956 1.00 95.62 170 ARG A O 1
ATOM 1392 N N . VAL A 1 171 ? 1.240 9.712 -14.856 1.00 95.81 171 VAL A N 1
ATOM 1393 C CA . VAL A 1 171 ? 0.764 8.364 -15.192 1.00 95.81 171 VAL A CA 1
ATOM 1394 C C . VAL A 1 171 ? -0.188 7.842 -14.124 1.00 95.81 171 VAL A C 1
ATOM 1396 O O . VAL A 1 171 ? -1.299 7.438 -14.465 1.00 95.81 171 VAL A O 1
ATOM 1399 N N . LYS A 1 172 ? 0.206 7.900 -12.844 1.00 94.75 172 LYS A N 1
ATOM 1400 C CA . LYS A 1 172 ? -0.641 7.450 -11.725 1.00 94.75 172 LYS A CA 1
ATOM 1401 C C . LYS A 1 172 ? -1.993 8.159 -11.723 1.00 94.75 172 LYS A C 1
ATOM 1403 O O . LYS A 1 172 ? -3.022 7.493 -11.799 1.00 94.75 172 LYS A O 1
ATOM 1408 N N . ARG A 1 173 ? -1.995 9.499 -11.773 1.00 94.50 173 ARG A N 1
ATOM 1409 C CA . ARG A 1 173 ? -3.237 10.287 -11.846 1.00 94.50 173 ARG A CA 1
ATOM 1410 C C . ARG A 1 173 ? -4.096 9.910 -13.050 1.00 94.50 173 ARG A C 1
ATOM 1412 O O . ARG A 1 173 ? -5.309 9.808 -12.922 1.00 94.50 173 ARG A O 1
ATOM 1419 N N . GLY A 1 174 ? -3.493 9.706 -14.221 1.00 95.69 174 GLY A N 1
ATOM 1420 C CA . GLY A 1 174 ? -4.235 9.293 -15.411 1.00 95.69 174 GLY A CA 1
ATOM 1421 C C . GLY A 1 174 ? -4.908 7.930 -15.247 1.00 95.69 174 GLY A C 1
ATOM 1422 O O . GLY A 1 174 ? -6.085 7.792 -15.573 1.00 95.69 174 GLY A O 1
ATOM 1423 N N . ILE A 1 175 ? -4.199 6.946 -14.688 1.00 95.69 175 ILE A N 1
ATOM 1424 C CA . ILE A 1 175 ? -4.745 5.614 -14.383 1.00 95.69 175 ILE A CA 1
ATOM 1425 C C . ILE A 1 175 ? -5.876 5.704 -13.356 1.00 95.69 175 ILE A C 1
ATOM 1427 O O . ILE A 1 175 ? -6.913 5.070 -13.543 1.00 95.69 175 ILE A O 1
ATOM 1431 N N . ASP A 1 176 ? -5.713 6.509 -12.309 1.00 94.75 176 ASP A N 1
ATOM 1432 C CA . ASP A 1 176 ? -6.745 6.732 -11.296 1.00 94.75 176 ASP A CA 1
ATOM 1433 C C . ASP A 1 176 ? -8.020 7.324 -11.913 1.00 94.75 176 ASP A C 1
ATOM 1435 O O . ASP A 1 176 ? -9.120 6.814 -11.692 1.00 94.75 176 ASP A O 1
ATOM 1439 N N . VAL A 1 177 ? -7.889 8.351 -12.759 1.00 95.56 177 VAL A N 1
ATOM 1440 C CA . VAL A 1 177 ? -9.030 8.960 -13.463 1.00 95.56 177 VAL A CA 1
ATOM 1441 C C . VAL A 1 177 ? -9.690 7.965 -14.421 1.00 95.56 177 VAL A C 1
ATOM 1443 O O . VAL A 1 177 ? -10.918 7.919 -14.497 1.00 95.56 177 VAL A O 1
ATOM 1446 N N . ILE A 1 178 ? -8.912 7.149 -15.138 1.00 95.94 178 ILE A N 1
ATOM 1447 C CA . ILE A 1 178 ? -9.443 6.074 -15.991 1.00 95.94 178 ILE A CA 1
ATOM 1448 C C . ILE A 1 178 ? -10.241 5.074 -15.148 1.00 95.94 178 ILE A C 1
ATOM 1450 O O . ILE A 1 178 ? -11.379 4.759 -15.494 1.00 95.94 178 ILE A O 1
ATOM 1454 N N . ASN A 1 179 ? -9.670 4.606 -14.034 1.00 94.12 179 ASN A N 1
ATOM 1455 C CA . ASN A 1 179 ? -10.320 3.667 -13.123 1.00 94.12 179 ASN A CA 1
ATOM 1456 C C . ASN A 1 179 ? -11.645 4.223 -12.604 1.00 94.12 179 ASN A C 1
ATOM 1458 O O . ASN A 1 179 ? -12.647 3.509 -12.644 1.00 94.12 179 ASN A O 1
ATOM 1462 N N . PHE A 1 180 ? -11.653 5.488 -12.175 1.00 95.38 180 PHE A N 1
ATOM 1463 C CA . PHE A 1 180 ? -12.864 6.176 -11.750 1.00 95.38 180 PHE A CA 1
ATOM 1464 C C . PHE A 1 180 ? -13.898 6.218 -12.882 1.00 95.38 180 PHE A C 1
ATOM 1466 O O . PHE A 1 180 ? -15.007 5.721 -12.712 1.00 95.38 180 PHE A O 1
ATOM 1473 N N . ARG A 1 181 ? -13.543 6.748 -14.060 1.00 94.31 181 ARG A N 1
ATOM 1474 C CA . ARG A 1 181 ? -14.507 6.943 -15.158 1.00 94.31 181 ARG A CA 1
ATOM 1475 C C . ARG A 1 181 ? -15.122 5.643 -15.665 1.00 94.31 181 ARG A C 1
ATOM 1477 O O . ARG A 1 181 ? -16.290 5.639 -16.029 1.00 94.31 181 ARG A O 1
ATOM 1484 N N . ILE A 1 182 ? -14.349 4.560 -15.689 1.00 94.00 182 ILE A N 1
ATOM 1485 C CA . ILE A 1 182 ? -14.816 3.269 -16.204 1.00 94.00 182 ILE A CA 1
ATOM 1486 C C . ILE A 1 182 ? -15.651 2.519 -15.168 1.00 94.00 182 ILE A C 1
ATOM 1488 O O . ILE A 1 182 ? -16.634 1.877 -15.532 1.00 94.00 182 ILE A O 1
ATOM 1492 N N . ASN A 1 183 ? -15.262 2.564 -13.891 1.00 94.50 183 ASN A N 1
ATOM 1493 C CA . ASN A 1 183 ? -15.833 1.666 -12.888 1.00 94.50 183 ASN A CA 1
ATOM 1494 C C . ASN A 1 183 ? -16.799 2.341 -11.913 1.00 94.50 183 ASN A C 1
ATOM 1496 O O . ASN A 1 183 ? -17.474 1.619 -11.190 1.00 94.50 183 ASN A O 1
ATOM 1500 N N . TYR A 1 184 ? -16.912 3.674 -11.896 1.00 95.12 184 TYR A N 1
ATOM 1501 C CA . TYR A 1 184 ? -17.669 4.411 -10.876 1.00 95.12 184 TYR A CA 1
ATOM 1502 C C . TYR A 1 184 ? -19.065 3.833 -10.595 1.00 95.12 184 TYR A C 1
ATOM 1504 O O . TYR A 1 184 ? -19.346 3.481 -9.454 1.00 95.12 184 TYR A O 1
ATOM 1512 N N . GLU A 1 185 ? -19.923 3.669 -11.606 1.00 94.69 185 GLU A N 1
ATOM 1513 C CA . GLU A 1 185 ? -21.294 3.176 -11.381 1.00 94.69 185 GLU A CA 1
ATOM 1514 C C . GLU A 1 185 ? -21.321 1.752 -10.810 1.00 94.69 185 GLU A C 1
ATOM 1516 O O . GLU A 1 185 ? -22.082 1.452 -9.890 1.00 94.69 185 GLU A O 1
ATOM 1521 N N . LYS A 1 186 ? -20.466 0.875 -11.345 1.00 96.12 186 LYS A N 1
ATOM 1522 C CA . LYS A 1 186 ? -20.380 -0.526 -10.932 1.00 96.12 186 LYS A CA 1
ATOM 1523 C C . LYS A 1 186 ? -19.838 -0.649 -9.509 1.00 96.12 186 LYS A C 1
ATOM 1525 O O . LYS A 1 186 ? -20.415 -1.368 -8.699 1.00 96.12 186 LYS A O 1
ATOM 1530 N N . ASP A 1 187 ? -18.736 0.031 -9.225 1.00 96.25 187 ASP A N 1
ATOM 1531 C CA . ASP A 1 187 ? -18.022 -0.087 -7.959 1.00 96.25 187 ASP A CA 1
ATOM 1532 C C . ASP A 1 187 ? -18.802 0.599 -6.829 1.00 96.25 187 ASP A C 1
ATOM 1534 O O . ASP A 1 187 ? -18.805 0.084 -5.715 1.00 96.25 187 ASP A O 1
ATOM 1538 N N . ILE A 1 188 ? -19.551 1.679 -7.099 1.00 96.94 188 ILE A N 1
ATOM 1539 C CA . ILE A 1 188 ? -20.504 2.247 -6.128 1.00 96.94 188 ILE A CA 1
ATOM 1540 C C . ILE A 1 188 ? -21.613 1.244 -5.804 1.00 96.94 188 ILE A C 1
ATOM 1542 O O . ILE A 1 188 ? -21.828 0.941 -4.631 1.00 96.94 188 ILE A O 1
ATOM 1546 N N . ALA A 1 189 ? -22.281 0.689 -6.821 1.00 97.25 189 ALA A N 1
ATOM 1547 C CA . ALA A 1 189 ? -23.378 -0.255 -6.611 1.00 97.25 189 ALA A CA 1
ATOM 1548 C C . ALA A 1 189 ? -22.926 -1.522 -5.863 1.00 97.25 189 ALA A C 1
ATOM 1550 O O . ALA A 1 189 ? -23.625 -2.008 -4.971 1.00 97.25 189 ALA A O 1
ATOM 1551 N N . GLU A 1 190 ? -21.744 -2.052 -6.192 1.00 97.62 190 GLU A N 1
ATOM 1552 C CA . GLU A 1 190 ? -21.190 -3.204 -5.479 1.00 97.62 190 GLU A CA 1
ATOM 1553 C C . GLU A 1 190 ? -20.770 -2.828 -4.052 1.00 97.62 190 GLU A C 1
ATOM 1555 O O . GLU A 1 190 ? -21.069 -3.578 -3.128 1.00 97.62 190 GLU A O 1
ATOM 1560 N N . SER A 1 191 ? -20.177 -1.649 -3.835 1.00 97.56 191 SER A N 1
ATOM 1561 C CA . SER A 1 191 ? -19.821 -1.176 -2.488 1.00 97.56 191 SER A CA 1
ATOM 1562 C C . SER A 1 191 ? -21.046 -1.044 -1.584 1.00 97.56 191 SER A C 1
ATOM 1564 O O . SER A 1 191 ? -21.013 -1.468 -0.432 1.00 97.56 191 SER A O 1
ATOM 1566 N N . GLU A 1 192 ? -22.159 -0.506 -2.089 1.00 97.56 192 GLU A N 1
ATOM 1567 C CA . GLU A 1 192 ? -23.408 -0.420 -1.323 1.00 97.56 192 GLU A CA 1
ATOM 1568 C C . GLU A 1 192 ? -23.945 -1.803 -0.937 1.00 97.56 192 GLU A C 1
ATOM 1570 O O . GLU A 1 192 ? -24.387 -2.005 0.198 1.00 97.56 192 GLU A O 1
ATOM 1575 N N . LYS A 1 193 ? -23.875 -2.767 -1.861 1.00 97.75 193 LYS A N 1
ATOM 1576 C CA . LYS A 1 193 ? -24.266 -4.158 -1.616 1.00 97.75 193 LYS A CA 1
ATOM 1577 C C . LYS A 1 193 ? -23.358 -4.832 -0.586 1.00 97.75 193 LYS A C 1
ATOM 1579 O O . LYS A 1 193 ? -23.875 -5.499 0.306 1.00 97.75 193 LYS A O 1
ATOM 1584 N N . LEU A 1 194 ? -22.044 -4.642 -0.684 1.00 97.81 194 LEU A N 1
ATOM 1585 C CA . LEU A 1 194 ? -21.054 -5.176 0.255 1.00 97.81 194 LEU A CA 1
ATOM 1586 C C . LEU A 1 194 ? -21.274 -4.622 1.670 1.00 97.81 194 LEU A C 1
ATOM 1588 O O . LEU A 1 194 ? -21.386 -5.394 2.622 1.00 97.81 194 LEU A O 1
ATOM 1592 N N . ILE A 1 195 ? -21.486 -3.307 1.797 1.00 97.06 195 ILE A N 1
ATOM 1593 C CA . ILE A 1 195 ? -21.865 -2.664 3.066 1.00 97.06 195 ILE A CA 1
ATOM 1594 C C . ILE A 1 195 ? -23.174 -3.256 3.611 1.00 97.06 195 ILE A C 1
ATOM 1596 O O . ILE A 1 195 ? -23.310 -3.470 4.813 1.00 97.06 195 ILE A O 1
ATOM 1600 N N . ALA A 1 196 ? -24.159 -3.530 2.749 1.00 96.06 196 ALA A N 1
ATOM 1601 C CA . ALA A 1 196 ? -25.443 -4.086 3.177 1.00 96.06 196 ALA A CA 1
ATOM 1602 C C . ALA A 1 196 ? -25.339 -5.523 3.719 1.00 96.06 196 ALA A C 1
ATOM 1604 O O . ALA A 1 196 ? -26.131 -5.894 4.584 1.00 96.06 196 ALA A O 1
ATOM 1605 N N . ILE A 1 197 ? -24.380 -6.321 3.237 1.00 95.88 197 ILE A N 1
ATOM 1606 C CA . ILE A 1 197 ? -24.142 -7.693 3.717 1.00 95.88 197 ILE A CA 1
ATOM 1607 C C . ILE A 1 197 ? -23.064 -7.779 4.813 1.00 95.88 197 ILE A C 1
ATOM 1609 O O . ILE A 1 197 ? -22.770 -8.877 5.281 1.00 95.88 197 ILE A O 1
ATOM 1613 N N . GLY A 1 198 ? -22.495 -6.644 5.237 1.00 92.88 198 GLY A N 1
ATOM 1614 C CA . GLY A 1 198 ? -21.472 -6.572 6.288 1.00 92.88 198 GLY A CA 1
ATOM 1615 C C . GLY A 1 198 ? -20.057 -6.956 5.836 1.00 92.88 198 GLY A C 1
ATOM 1616 O O . GLY A 1 198 ? -19.225 -7.321 6.674 1.00 92.88 198 GLY A O 1
ATOM 1617 N N . ASP A 1 199 ? -19.790 -6.901 4.528 1.00 95.75 199 ASP A N 1
ATOM 1618 C CA . ASP A 1 199 ? -18.453 -7.043 3.942 1.00 95.75 199 ASP A CA 1
ATOM 1619 C C . ASP A 1 199 ? -17.818 -5.660 3.713 1.00 95.75 199 ASP A C 1
ATOM 1621 O O . ASP A 1 199 ? -17.555 -5.215 2.595 1.00 95.75 199 ASP A O 1
ATOM 1625 N N . ASP A 1 200 ? -17.639 -4.917 4.807 1.00 96.75 200 ASP A N 1
ATOM 1626 C CA . ASP A 1 200 ? -17.179 -3.528 4.752 1.00 96.75 200 ASP A CA 1
ATOM 1627 C C . ASP A 1 200 ? -15.714 -3.396 4.295 1.00 96.75 200 ASP A C 1
ATOM 1629 O O . ASP A 1 200 ? -15.336 -2.353 3.764 1.00 96.75 200 ASP A O 1
ATOM 1633 N N . ALA A 1 201 ? -14.885 -4.432 4.466 1.00 95.94 201 ALA A N 1
ATOM 1634 C CA . ALA A 1 201 ? -13.472 -4.402 4.079 1.00 95.94 201 ALA A CA 1
ATOM 1635 C C . ALA A 1 201 ? -13.294 -4.342 2.553 1.00 95.94 201 ALA A C 1
ATOM 1637 O O . ALA A 1 201 ? -12.556 -3.490 2.053 1.00 95.94 201 ALA A O 1
ATOM 1638 N N . GLU A 1 202 ? -14.015 -5.186 1.811 1.00 95.56 202 GLU A N 1
ATOM 1639 C CA . GLU A 1 202 ? -13.990 -5.152 0.345 1.00 95.56 202 GLU A CA 1
ATOM 1640 C C . GLU A 1 202 ? -14.639 -3.863 -0.187 1.00 95.56 202 GLU A C 1
ATOM 1642 O O . GLU A 1 202 ? -14.135 -3.244 -1.125 1.00 95.56 202 GLU A O 1
ATOM 1647 N N . ALA A 1 203 ? -15.708 -3.383 0.464 1.00 97.12 203 ALA A N 1
ATOM 1648 C CA . ALA A 1 203 ? -16.316 -2.100 0.112 1.00 97.12 203 ALA A CA 1
ATOM 1649 C C . ALA A 1 203 ? -15.327 -0.930 0.268 1.00 97.12 203 ALA A C 1
ATOM 1651 O O . ALA A 1 203 ? -15.241 -0.069 -0.607 1.00 97.12 203 ALA A O 1
ATOM 1652 N N . ILE A 1 204 ? -14.555 -0.898 1.362 1.00 97.62 204 ILE A N 1
ATOM 1653 C CA . ILE A 1 204 ? -13.504 0.106 1.585 1.00 97.62 204 ILE A CA 1
ATOM 1654 C C . ILE A 1 204 ? -12.477 0.067 0.450 1.00 97.62 204 ILE A C 1
ATOM 1656 O O . ILE A 1 204 ? -12.152 1.122 -0.095 1.00 97.62 204 ILE A O 1
ATOM 1660 N N . PHE A 1 205 ? -12.015 -1.124 0.057 1.00 95.38 205 PHE A N 1
ATOM 1661 C CA . PHE A 1 205 ? -11.035 -1.285 -1.019 1.00 95.38 205 PHE A CA 1
ATOM 1662 C C . PHE A 1 205 ? -11.526 -0.693 -2.352 1.00 95.38 205 PHE A C 1
ATOM 1664 O O . PHE A 1 205 ? -10.810 0.088 -2.987 1.00 95.38 205 PHE A O 1
ATOM 1671 N N . LEU A 1 206 ? -12.764 -1.002 -2.755 1.00 95.00 206 LEU A N 1
ATOM 1672 C CA . LEU A 1 206 ? -13.362 -0.451 -3.978 1.00 95.00 206 LEU A CA 1
ATOM 1673 C C . LEU A 1 206 ? -13.513 1.078 -3.907 1.00 95.00 206 LEU A C 1
ATOM 1675 O O . LEU A 1 206 ? -13.143 1.789 -4.845 1.00 95.00 206 LEU A O 1
ATOM 1679 N N . LEU A 1 207 ? -14.008 1.602 -2.783 1.00 96.62 207 LEU A N 1
ATOM 1680 C CA . LEU A 1 207 ? -14.240 3.037 -2.598 1.00 96.62 207 LEU A CA 1
ATOM 1681 C C . LEU A 1 207 ? -12.937 3.848 -2.576 1.00 96.62 207 LEU A C 1
ATOM 1683 O O . LEU A 1 207 ? -12.884 4.929 -3.163 1.00 96.62 207 LEU A O 1
ATOM 1687 N N . GLU A 1 208 ? -11.873 3.345 -1.944 1.00 95.31 208 GLU A N 1
ATOM 1688 C CA . GLU A 1 208 ? -10.565 4.015 -1.922 1.00 95.31 208 GLU A CA 1
ATOM 1689 C C . GLU A 1 208 ? -9.933 4.074 -3.318 1.00 95.31 208 GLU A C 1
ATOM 1691 O O . GLU A 1 208 ? -9.378 5.110 -3.695 1.00 95.31 208 GLU A O 1
ATOM 1696 N N . LYS A 1 209 ? -10.105 3.021 -4.128 1.00 92.31 209 LYS A N 1
ATOM 1697 C CA . LYS A 1 209 ? -9.660 2.999 -5.528 1.00 92.31 209 LYS A CA 1
ATOM 1698 C C . LYS A 1 209 ? -10.403 4.015 -6.403 1.00 92.31 209 LYS A C 1
ATOM 1700 O O . LYS A 1 209 ? -9.803 4.603 -7.298 1.00 92.31 209 LYS A O 1
ATOM 1705 N N . LEU A 1 210 ? -11.697 4.237 -6.165 1.00 94.94 210 LEU A N 1
ATOM 1706 C CA . LEU A 1 210 ? -12.450 5.284 -6.866 1.00 94.94 210 LEU A CA 1
ATOM 1707 C C . LEU A 1 210 ? -12.039 6.691 -6.417 1.00 94.94 210 LEU A C 1
ATOM 1709 O O . LEU A 1 210 ? -12.058 7.629 -7.217 1.00 94.94 210 LEU A O 1
ATOM 1713 N N . LEU A 1 211 ? -11.695 6.854 -5.138 1.00 93.88 211 LEU A N 1
ATOM 1714 C CA . LEU A 1 211 ? -11.438 8.157 -4.536 1.00 93.88 211 LEU A CA 1
ATOM 1715 C C . LEU A 1 211 ? -10.235 8.869 -5.170 1.00 93.88 211 LEU A C 1
ATOM 1717 O O . LEU A 1 211 ? -10.318 10.079 -5.399 1.00 93.88 211 LEU A O 1
ATOM 1721 N N . SER A 1 212 ? -9.160 8.140 -5.492 1.00 89.12 212 SER A N 1
ATOM 1722 C CA . SER A 1 212 ? -7.923 8.701 -6.067 1.00 89.12 212 SER A CA 1
ATOM 1723 C C . SER A 1 212 ? -8.155 9.435 -7.394 1.00 89.12 212 SER A C 1
ATOM 1725 O O . SER A 1 212 ? -7.554 10.481 -7.635 1.00 89.12 212 SER A O 1
ATOM 1727 N N . GLY A 1 213 ? -9.078 8.935 -8.224 1.00 89.62 213 GLY A N 1
ATOM 1728 C CA . GLY A 1 213 ? -9.435 9.510 -9.526 1.00 89.62 213 GLY A CA 1
ATOM 1729 C C . GLY A 1 213 ? -10.673 10.405 -9.521 1.00 89.62 213 GLY A C 1
ATOM 1730 O O . GLY A 1 213 ? -11.076 10.898 -10.577 1.00 89.62 213 GLY A O 1
ATOM 1731 N N . SER A 1 214 ? -11.307 10.586 -8.359 1.00 91.12 214 SER A N 1
ATOM 1732 C CA . SER A 1 214 ? -12.620 11.225 -8.262 1.00 91.12 214 SER A CA 1
ATOM 1733 C C . SER A 1 214 ? -12.568 12.753 -8.447 1.00 91.12 214 SER A C 1
ATOM 1735 O O . SER A 1 214 ? -11.743 13.426 -7.807 1.00 91.12 214 SER A O 1
ATOM 1737 N N . PRO A 1 215 ? -13.477 13.336 -9.258 1.00 90.56 215 PRO A N 1
ATOM 1738 C CA . PRO A 1 215 ? -13.718 14.774 -9.268 1.00 90.56 215 PRO A CA 1
ATOM 1739 C C . PRO A 1 215 ? -14.405 15.206 -7.967 1.00 90.56 215 PRO A C 1
ATOM 1741 O O . PRO A 1 215 ? -15.123 14.420 -7.342 1.00 90.56 215 PRO A O 1
ATOM 1744 N N . ASP A 1 216 ? -14.227 16.470 -7.582 1.00 86.44 216 ASP A N 1
ATOM 1745 C CA . ASP A 1 216 ? -14.679 16.998 -6.286 1.00 86.44 216 ASP A CA 1
ATOM 1746 C C . ASP A 1 216 ? -16.175 16.762 -6.018 1.00 86.44 216 ASP A C 1
ATOM 1748 O O . ASP A 1 216 ? -16.555 16.383 -4.910 1.00 86.44 216 ASP A O 1
ATOM 1752 N N . GLU A 1 217 ? -17.023 16.891 -7.043 1.00 85.31 217 GLU A N 1
ATOM 1753 C CA . GLU A 1 217 ? -18.472 16.672 -6.928 1.00 85.31 217 GLU A CA 1
ATOM 1754 C C . GLU A 1 217 ? -18.830 15.241 -6.493 1.00 85.31 217 GLU A C 1
ATOM 1756 O O . GLU A 1 217 ? -19.739 15.044 -5.688 1.00 85.31 217 GLU A O 1
ATOM 1761 N N . LYS A 1 218 ? -18.101 14.234 -6.994 1.00 91.62 218 LYS A N 1
ATOM 1762 C CA . LYS A 1 218 ? -18.332 12.811 -6.681 1.00 91.62 218 LYS A CA 1
ATOM 1763 C C . LYS A 1 218 ? -17.546 12.324 -5.472 1.00 91.62 218 LYS A C 1
ATOM 1765 O O . LYS A 1 218 ? -17.920 11.335 -4.844 1.00 91.62 218 LYS A O 1
ATOM 1770 N N . ARG A 1 219 ? -16.498 13.053 -5.094 1.00 92.88 219 ARG A N 1
ATOM 1771 C CA . ARG A 1 219 ? -15.654 12.747 -3.941 1.00 92.88 219 ARG A CA 1
ATOM 1772 C C . ARG A 1 219 ? -16.445 12.672 -2.638 1.00 92.88 219 ARG A C 1
ATOM 1774 O O . ARG A 1 219 ? -16.240 11.743 -1.863 1.00 92.88 219 ARG A O 1
ATOM 1781 N N . MET A 1 220 ? -17.367 13.608 -2.409 1.00 92.00 220 MET A N 1
ATOM 1782 C CA . MET A 1 220 ? -18.171 13.637 -1.178 1.00 92.00 220 MET A CA 1
ATOM 1783 C C . MET A 1 220 ? -19.068 12.401 -1.030 1.00 92.00 220 MET A C 1
ATOM 1785 O O . MET A 1 220 ? -19.240 11.886 0.074 1.00 92.00 220 MET A O 1
ATOM 1789 N N . GLU A 1 221 ? -19.629 11.911 -2.137 1.00 93.56 221 GLU A N 1
ATOM 1790 C CA . GLU A 1 221 ? -20.475 10.714 -2.166 1.00 93.56 221 GLU A CA 1
ATOM 1791 C C . GLU A 1 221 ? -19.670 9.468 -1.770 1.00 93.56 221 GLU A C 1
ATOM 1793 O O . GLU A 1 221 ? -20.046 8.754 -0.837 1.00 93.56 221 GLU A O 1
ATOM 1798 N N . ILE A 1 222 ? -18.504 9.282 -2.401 1.00 96.25 222 ILE A N 1
ATOM 1799 C CA . ILE A 1 222 ? -17.567 8.192 -2.094 1.00 96.25 222 ILE A CA 1
ATOM 1800 C C . ILE A 1 222 ? -17.114 8.273 -0.632 1.00 96.25 222 ILE A C 1
ATOM 1802 O O . ILE A 1 222 ? -17.146 7.276 0.086 1.00 96.25 222 ILE A O 1
ATOM 1806 N N . GLN A 1 223 ? -16.742 9.465 -0.154 1.00 96.38 223 GLN A N 1
ATOM 1807 C CA . GLN A 1 223 ? -16.298 9.676 1.227 1.00 96.38 223 GLN A CA 1
ATOM 1808 C C . GLN A 1 223 ? -17.378 9.330 2.252 1.00 96.38 223 GLN A C 1
ATOM 1810 O O . GLN A 1 223 ? -17.065 8.774 3.304 1.00 96.38 223 GLN A O 1
ATOM 1815 N N . LYS A 1 224 ? -18.647 9.623 1.957 1.00 95.44 224 LYS A N 1
ATOM 1816 C CA . LYS A 1 224 ? -19.761 9.284 2.845 1.00 95.44 224 LYS A CA 1
ATOM 1817 C C . LYS A 1 224 ? -19.937 7.770 2.974 1.00 95.44 224 LYS A C 1
ATOM 1819 O O . LYS A 1 224 ? -20.102 7.275 4.089 1.00 95.44 224 LYS A O 1
ATOM 1824 N N . LEU A 1 225 ? -19.890 7.039 1.858 1.00 96.56 225 LEU A N 1
ATOM 1825 C CA . LEU A 1 225 ? -19.951 5.574 1.868 1.00 96.56 225 LEU A CA 1
ATOM 1826 C C . LEU A 1 225 ? -18.735 4.971 2.577 1.00 96.56 225 LEU A C 1
ATOM 1828 O O . LEU A 1 225 ? -18.892 4.082 3.410 1.00 96.56 225 LEU A O 1
ATOM 1832 N N . LEU A 1 226 ? -17.546 5.517 2.323 1.00 97.25 226 LEU A N 1
ATOM 1833 C CA . LEU A 1 226 ? -16.303 5.074 2.947 1.00 97.25 226 LEU A CA 1
ATOM 1834 C C . LEU A 1 226 ? -16.336 5.266 4.467 1.00 97.25 226 LEU A C 1
ATOM 1836 O O . LEU A 1 226 ? -15.962 4.365 5.213 1.00 97.25 226 LEU A O 1
ATOM 1840 N N . ALA A 1 227 ? -16.818 6.418 4.939 1.00 96.44 227 ALA A N 1
ATOM 1841 C CA . ALA A 1 227 ? -16.979 6.688 6.365 1.00 96.44 227 ALA A CA 1
ATOM 1842 C C . ALA A 1 227 ? -17.968 5.713 7.018 1.00 96.44 227 ALA A C 1
ATOM 1844 O O . ALA A 1 227 ? -17.710 5.222 8.115 1.00 96.44 227 ALA A O 1
ATOM 1845 N N . LYS A 1 228 ? -19.071 5.391 6.328 1.00 96.62 228 LYS A N 1
ATOM 1846 C CA . LYS A 1 228 ? -20.043 4.395 6.792 1.00 96.62 228 LYS A CA 1
ATOM 1847 C C . LYS A 1 228 ? -19.414 3.003 6.906 1.00 96.62 228 LYS A C 1
ATOM 1849 O O . LYS A 1 228 ? -19.528 2.391 7.961 1.00 96.62 228 LYS A O 1
ATOM 1854 N N . ALA A 1 229 ? -18.723 2.536 5.867 1.00 97.25 229 ALA A N 1
ATOM 1855 C CA . ALA A 1 229 ? -18.061 1.231 5.868 1.00 97.25 229 ALA A CA 1
ATOM 1856 C C . ALA A 1 229 ? -16.990 1.135 6.971 1.00 97.25 229 ALA A C 1
ATOM 1858 O O . ALA A 1 229 ? -16.959 0.177 7.740 1.00 97.25 229 ALA A O 1
ATOM 1859 N N . LYS A 1 230 ? -16.162 2.179 7.135 1.00 96.56 230 LYS A N 1
ATOM 1860 C CA . LYS A 1 230 ? -15.161 2.252 8.216 1.00 96.56 230 LYS A CA 1
ATOM 1861 C C . LYS A 1 230 ? -15.802 2.232 9.605 1.00 96.56 230 LYS A C 1
ATOM 1863 O O . LYS A 1 230 ? -15.282 1.573 10.501 1.00 96.56 230 LYS A O 1
ATOM 1868 N N . ALA A 1 231 ? -16.929 2.920 9.788 1.00 95.75 231 ALA A N 1
ATOM 1869 C CA . ALA A 1 231 ? -17.665 2.898 11.049 1.00 95.75 231 ALA A CA 1
ATOM 1870 C C . ALA A 1 231 ? -18.250 1.510 11.353 1.00 95.75 231 ALA A C 1
ATOM 1872 O O . ALA A 1 231 ? -18.108 1.036 12.476 1.00 95.75 231 ALA A O 1
ATOM 1873 N N . ASN A 1 232 ? -18.848 0.840 10.365 1.00 95.44 232 ASN A N 1
ATOM 1874 C CA . ASN A 1 232 ? -19.365 -0.522 10.516 1.00 95.44 232 ASN A CA 1
ATOM 1875 C C . ASN A 1 232 ? -18.261 -1.520 10.890 1.00 95.44 232 ASN A C 1
ATOM 1877 O O . ASN A 1 232 ? -18.425 -2.299 11.827 1.00 95.44 232 ASN A O 1
ATOM 1881 N N . LEU A 1 233 ? -17.119 -1.461 10.196 1.00 94.75 233 LEU A N 1
ATOM 1882 C CA . LEU A 1 233 ? -15.978 -2.329 10.478 1.00 94.75 233 LEU A CA 1
ATOM 1883 C C . LEU A 1 233 ? -15.470 -2.122 11.911 1.00 94.75 233 LEU A C 1
ATOM 1885 O O . LEU A 1 233 ? -15.283 -3.090 12.646 1.00 94.75 233 LEU A O 1
ATOM 1889 N N . LYS A 1 234 ? -15.340 -0.858 12.336 1.00 94.50 234 LYS A N 1
ATOM 1890 C CA . LYS A 1 234 ? -14.981 -0.494 13.713 1.00 94.50 234 LYS A CA 1
ATOM 1891 C C . LYS A 1 234 ? -15.983 -1.048 14.730 1.00 94.50 234 LYS A C 1
ATOM 1893 O O . LYS A 1 234 ? -15.563 -1.616 15.732 1.00 94.50 234 LYS A O 1
ATOM 1898 N N . ILE A 1 235 ? -17.289 -0.918 14.475 1.00 95.06 235 ILE A N 1
ATOM 1899 C CA . ILE A 1 235 ? -18.339 -1.472 15.347 1.00 95.06 235 ILE A CA 1
ATOM 1900 C C . ILE A 1 235 ? -18.168 -2.986 15.488 1.00 95.06 235 ILE A C 1
ATOM 1902 O O . ILE A 1 235 ? -18.134 -3.483 16.608 1.00 95.06 235 ILE A O 1
ATOM 1906 N N . LYS A 1 236 ? -17.991 -3.707 14.377 1.00 93.94 236 LYS A N 1
ATOM 1907 C CA . LYS A 1 236 ? -17.829 -5.167 14.370 1.00 93.94 236 LYS A CA 1
ATOM 1908 C C . LYS A 1 236 ? -16.605 -5.625 15.166 1.00 93.94 236 LYS A C 1
ATOM 1910 O O . LYS A 1 236 ? -16.688 -6.588 15.925 1.00 93.94 236 LYS A O 1
ATOM 1915 N N . GLU A 1 237 ? -15.473 -4.937 15.016 1.00 93.81 237 GLU A N 1
ATOM 1916 C CA . GLU A 1 237 ? -14.272 -5.208 15.818 1.00 93.81 237 GLU A CA 1
ATOM 1917 C C . GLU A 1 237 ? -14.527 -4.977 17.311 1.00 93.81 237 GLU A C 1
ATOM 1919 O O . GLU A 1 237 ? -14.177 -5.811 18.146 1.00 93.81 237 GLU A O 1
ATOM 1924 N N . VAL A 1 238 ? -15.169 -3.857 17.652 1.00 95.00 238 VAL A N 1
ATOM 1925 C CA . VAL A 1 238 ? -15.478 -3.503 19.041 1.00 95.00 238 VAL A CA 1
ATOM 1926 C C . VAL A 1 238 ? -16.475 -4.475 19.664 1.00 95.00 238 VAL A C 1
ATOM 1928 O O . VAL A 1 238 ? -16.310 -4.841 20.824 1.00 95.00 238 VAL A O 1
ATOM 1931 N N . GLU A 1 239 ? -17.477 -4.929 18.915 1.00 94.56 239 GLU A N 1
ATOM 1932 C CA . GLU A 1 239 ? -18.409 -5.973 19.345 1.00 94.56 239 GLU A CA 1
ATOM 1933 C C . GLU A 1 239 ? -17.691 -7.296 19.621 1.00 94.56 239 GLU A C 1
ATOM 1935 O O . GLU A 1 239 ? -17.986 -7.940 20.625 1.00 94.56 239 GLU A O 1
ATOM 1940 N N . GLY A 1 240 ? -16.700 -7.660 18.800 1.00 94.75 240 GLY A N 1
ATOM 1941 C CA . GLY A 1 240 ? -15.837 -8.814 19.058 1.00 94.75 240 GLY A CA 1
ATOM 1942 C C . GLY A 1 240 ? -15.107 -8.710 2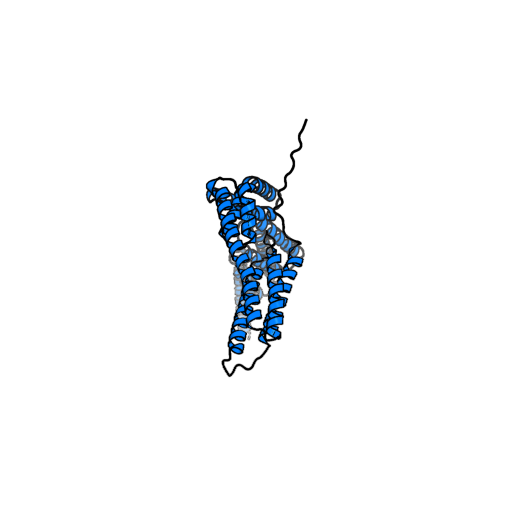0.400 1.00 94.75 240 GLY A C 1
ATOM 1943 O O . GLY A 1 240 ? -15.166 -9.641 21.202 1.00 94.75 240 GLY A O 1
ATOM 1944 N N . TYR A 1 241 ? -14.489 -7.560 20.689 1.00 95.50 241 TYR A N 1
ATOM 1945 C CA . TYR A 1 241 ? -13.846 -7.328 21.990 1.00 95.50 241 TYR A CA 1
ATOM 1946 C C . TYR A 1 241 ? -14.846 -7.296 23.146 1.00 95.50 241 TYR A C 1
ATOM 1948 O O . TYR A 1 241 ? -14.571 -7.830 24.216 1.00 95.50 241 TYR A O 1
ATOM 1956 N N . ALA A 1 242 ? -16.006 -6.665 22.955 1.00 95.00 242 ALA A N 1
ATOM 1957 C CA . ALA A 1 242 ? -17.036 -6.609 23.982 1.00 95.00 242 ALA A CA 1
ATOM 1958 C C . ALA A 1 242 ? -17.530 -8.019 24.338 1.00 95.00 242 ALA A C 1
ATOM 1960 O O . ALA A 1 242 ? -17.695 -8.312 25.519 1.00 95.00 242 ALA A O 1
ATOM 1961 N N . GLN A 1 243 ? -17.699 -8.900 23.348 1.00 96.19 243 GLN A N 1
ATOM 1962 C CA . GLN A 1 243 ? -18.052 -10.296 23.590 1.00 96.19 243 GLN A CA 1
ATOM 1963 C C . GLN A 1 243 ? -16.938 -11.037 24.339 1.00 96.19 243 GLN A C 1
ATOM 1965 O O . GLN A 1 243 ? -17.212 -11.632 25.374 1.00 96.19 243 GLN A O 1
ATOM 1970 N N . GLU A 1 244 ? -15.686 -10.936 23.880 1.00 96.75 244 GLU A N 1
ATOM 1971 C CA . GLU A 1 244 ? -14.523 -11.550 24.543 1.00 96.75 244 GLU A CA 1
ATOM 1972 C C . GLU A 1 244 ? -14.437 -11.146 26.024 1.00 96.75 244 GLU A C 1
ATOM 1974 O O . GLU A 1 244 ? -14.251 -11.982 26.908 1.00 96.75 244 GLU A O 1
ATOM 1979 N N . PHE A 1 245 ? -14.606 -9.856 26.314 1.00 96.62 245 PHE A N 1
ATOM 1980 C CA . PHE A 1 245 ? -14.536 -9.338 27.677 1.00 96.62 245 PHE A CA 1
ATOM 1981 C C . PHE A 1 245 ? -15.767 -9.694 28.513 1.00 96.62 245 PHE A C 1
ATOM 1983 O O . PHE A 1 245 ? -15.633 -9.894 29.719 1.00 96.62 245 PHE A O 1
ATOM 1990 N N . SER A 1 246 ? -16.948 -9.791 27.898 1.00 94.81 246 SER A N 1
ATOM 1991 C CA . SER A 1 246 ? -18.153 -10.278 28.574 1.00 94.81 246 SER A CA 1
ATOM 1992 C C . SER A 1 246 ? -18.003 -11.748 28.959 1.00 94.81 246 SER A C 1
ATOM 1994 O O . SER A 1 246 ? -18.299 -12.107 30.094 1.00 94.81 246 SER A O 1
ATOM 1996 N N . ASP A 1 247 ? -17.468 -12.583 28.068 1.00 94.56 247 ASP A N 1
ATOM 1997 C CA . ASP A 1 247 ? -17.224 -14.000 28.343 1.00 94.56 247 ASP A CA 1
ATOM 1998 C C . ASP A 1 247 ? -16.180 -14.168 29.460 1.00 94.56 247 ASP A C 1
ATOM 2000 O O . ASP A 1 247 ? -16.364 -14.967 30.378 1.00 94.56 247 ASP A O 1
ATOM 2004 N N . ALA A 1 248 ? -15.094 -13.389 29.432 1.00 93.88 248 ALA A N 1
ATOM 2005 C CA . ALA A 1 248 ? -14.103 -13.354 30.511 1.00 93.88 248 ALA A CA 1
ATOM 2006 C C . ALA A 1 248 ? -14.742 -12.977 31.860 1.00 93.88 248 ALA A C 1
ATOM 2008 O O . ALA A 1 248 ? -14.491 -13.622 32.882 1.00 93.88 248 ALA A O 1
ATOM 2009 N N . TYR A 1 249 ? -15.611 -11.962 31.851 1.00 91.06 249 TYR A N 1
ATOM 2010 C CA . TYR A 1 249 ? -16.342 -11.508 33.032 1.00 91.06 249 TYR A CA 1
ATOM 2011 C C . TYR A 1 249 ? -17.247 -12.596 33.612 1.00 91.06 249 TYR A C 1
ATOM 2013 O O . TYR A 1 249 ? -17.200 -12.874 34.810 1.00 91.06 249 TYR A O 1
ATOM 2021 N N . GLU A 1 250 ? -18.040 -13.245 32.762 1.00 91.25 250 GLU A N 1
ATOM 2022 C CA . GLU A 1 250 ? -18.970 -14.301 33.167 1.00 91.25 250 GLU A CA 1
ATOM 2023 C C . GLU A 1 250 ? -18.249 -15.559 33.672 1.00 91.25 250 GLU A C 1
ATOM 2025 O O . GLU A 1 250 ? -18.750 -16.242 34.565 1.00 91.25 250 GLU A O 1
ATOM 2030 N N . ASN A 1 251 ? -17.037 -15.824 33.176 1.00 93.31 251 ASN A N 1
ATOM 2031 C CA . ASN A 1 251 ? -16.183 -16.921 33.637 1.00 93.31 251 ASN A CA 1
ATOM 2032 C C . ASN A 1 251 ? -15.398 -16.606 34.926 1.00 93.31 251 ASN A C 1
ATOM 2034 O O . ASN A 1 251 ? -14.626 -17.446 35.393 1.00 93.31 251 ASN A O 1
ATOM 2038 N N . GLY A 1 252 ? -15.600 -15.429 35.524 1.00 88.75 252 GLY A N 1
ATOM 2039 C CA . GLY A 1 252 ? -15.013 -15.061 36.811 1.00 88.75 252 GLY A CA 1
ATOM 2040 C C . GLY A 1 252 ? -13.576 -14.543 36.742 1.00 88.75 252 GLY A C 1
ATOM 2041 O O . GLY A 1 252 ? -12.874 -14.601 37.753 1.00 88.75 252 GLY A O 1
ATOM 2042 N N . GLU A 1 253 ? -13.118 -14.038 35.588 1.00 91.38 253 GLU A N 1
ATOM 2043 C CA . GLU A 1 253 ? -11.868 -13.268 35.538 1.00 91.38 253 GLU A CA 1
ATOM 2044 C C . GLU A 1 253 ? -11.946 -12.009 36.427 1.00 91.38 253 GLU A C 1
ATOM 2046 O O . GLU A 1 253 ? -13.018 -11.478 36.730 1.00 91.38 253 GLU A O 1
ATOM 2051 N N . ASP A 1 254 ? -10.779 -11.513 36.853 1.00 90.94 254 ASP A N 1
ATOM 2052 C CA . ASP A 1 254 ? -10.688 -10.348 37.732 1.00 90.94 254 ASP A CA 1
ATOM 2053 C C . ASP A 1 254 ? -11.303 -9.092 37.088 1.00 90.94 254 ASP A C 1
ATOM 2055 O O . ASP A 1 254 ? -10.880 -8.631 36.022 1.00 90.94 254 ASP A O 1
ATOM 2059 N N . LYS A 1 255 ? -12.279 -8.491 37.780 1.00 90.19 255 LYS A N 1
ATOM 2060 C CA . LYS A 1 255 ? -13.035 -7.332 37.277 1.00 90.19 255 LYS A CA 1
ATOM 2061 C C . LYS A 1 255 ? -12.137 -6.131 36.975 1.00 90.19 255 LYS A C 1
ATOM 2063 O O . LYS A 1 255 ? -12.393 -5.405 36.017 1.00 90.19 255 LYS A O 1
ATOM 2068 N N . THR A 1 256 ? -11.079 -5.920 37.760 1.00 87.31 256 THR A N 1
ATOM 2069 C CA . THR A 1 256 ? -10.152 -4.792 37.573 1.00 87.31 256 THR A CA 1
ATOM 2070 C C . THR A 1 256 ? -9.320 -4.980 36.307 1.00 87.31 256 THR A C 1
ATOM 2072 O O . THR A 1 256 ? -9.130 -4.032 35.544 1.00 87.31 256 THR A O 1
ATOM 2075 N N . GLN A 1 257 ? -8.872 -6.208 36.038 1.00 91.69 257 GLN A N 1
ATOM 2076 C CA . GLN A 1 257 ? -8.170 -6.540 34.799 1.00 91.69 257 GLN A CA 1
ATOM 2077 C C . GLN A 1 257 ? -9.064 -6.353 33.570 1.00 91.69 257 GLN A C 1
ATOM 2079 O O . GLN A 1 257 ? -8.620 -5.769 32.581 1.00 91.69 257 GLN A O 1
ATOM 2084 N N . ILE A 1 258 ? -10.324 -6.794 33.630 1.00 94.94 258 ILE A N 1
ATOM 2085 C CA . ILE A 1 258 ? -11.276 -6.622 32.522 1.00 94.94 258 ILE A CA 1
ATOM 2086 C C . ILE A 1 258 ? -11.556 -5.137 32.271 1.00 94.94 258 ILE A C 1
ATOM 2088 O O . ILE A 1 258 ? -11.489 -4.694 31.125 1.00 94.94 258 ILE A O 1
ATOM 2092 N N . LEU A 1 259 ? -11.799 -4.346 33.323 1.00 94.25 259 LEU A N 1
ATOM 2093 C CA . LEU A 1 259 ? -11.993 -2.898 33.195 1.00 94.25 259 LEU A CA 1
ATOM 2094 C C . LEU A 1 259 ? -10.786 -2.221 32.541 1.00 94.25 259 LEU A C 1
ATOM 2096 O O . LEU A 1 259 ? -10.965 -1.436 31.614 1.00 94.25 259 LEU A O 1
ATOM 2100 N N . SER A 1 260 ? -9.563 -2.592 32.928 1.00 94.31 260 SER A N 1
ATOM 2101 C CA . SER A 1 260 ? -8.353 -2.066 32.289 1.00 94.31 260 SER A CA 1
ATOM 2102 C C . SER A 1 260 ? -8.261 -2.446 30.803 1.00 94.31 260 SER A C 1
ATOM 2104 O O . SER A 1 260 ? -7.925 -1.603 29.969 1.00 94.31 260 SER A O 1
ATOM 2106 N N . LYS A 1 261 ? -8.604 -3.691 30.430 1.00 96.19 261 LYS A N 1
ATOM 2107 C CA . LYS A 1 261 ? -8.672 -4.116 29.017 1.00 96.19 261 LYS A CA 1
ATOM 2108 C C . LYS A 1 261 ? -9.686 -3.271 28.233 1.00 96.19 261 LYS A C 1
ATOM 2110 O O . LYS A 1 261 ? -9.373 -2.817 27.131 1.00 96.19 261 LYS A O 1
ATOM 2115 N N . ILE A 1 262 ? -10.864 -3.020 28.808 1.00 96.62 262 ILE A N 1
ATOM 2116 C CA . ILE A 1 262 ? -11.908 -2.184 28.203 1.00 96.62 262 ILE A CA 1
ATOM 2117 C C . ILE A 1 262 ? -11.424 -0.738 28.025 1.00 96.62 262 ILE A C 1
ATOM 2119 O O . ILE A 1 262 ? -11.512 -0.199 26.922 1.00 96.62 262 ILE A O 1
ATOM 2123 N N . GLU A 1 263 ? -10.876 -0.120 29.070 1.00 95.19 263 GLU A N 1
ATOM 2124 C CA . GLU A 1 263 ? -10.370 1.258 29.029 1.00 95.19 263 GLU A CA 1
ATOM 2125 C C . GLU A 1 263 ? -9.266 1.429 27.982 1.00 95.19 263 GLU A C 1
ATOM 2127 O O . GLU A 1 263 ? -9.294 2.384 27.208 1.00 95.19 263 GLU A O 1
ATOM 2132 N N . ASN A 1 264 ? -8.349 0.464 27.870 1.00 96.00 264 ASN A N 1
ATOM 2133 C CA . ASN A 1 264 ? -7.307 0.477 26.841 1.00 96.00 264 ASN A CA 1
ATOM 2134 C C . ASN A 1 264 ? -7.891 0.450 25.417 1.00 96.00 264 ASN A C 1
ATOM 2136 O O . ASN A 1 264 ? -7.401 1.139 24.514 1.00 96.00 264 ASN A O 1
ATOM 2140 N N . ARG A 1 265 ? -8.959 -0.326 25.194 1.00 95.12 265 ARG A N 1
ATOM 2141 C CA . ARG A 1 265 ? -9.653 -0.359 23.899 1.00 95.12 265 ARG A CA 1
ATOM 2142 C C . ARG A 1 265 ? -10.408 0.941 23.632 1.00 95.12 265 ARG A C 1
ATOM 2144 O O . ARG A 1 265 ? -10.285 1.472 22.532 1.00 95.12 265 ARG A O 1
ATOM 2151 N N . LEU A 1 266 ? -11.105 1.504 24.618 1.00 95.50 266 LEU A N 1
ATOM 2152 C CA . LEU A 1 266 ? -11.764 2.809 24.488 1.00 95.50 266 LEU A CA 1
ATOM 2153 C C . LEU A 1 266 ? -10.762 3.946 24.249 1.00 95.50 266 LEU A C 1
ATOM 2155 O O . LEU A 1 266 ? -11.040 4.832 23.450 1.00 95.50 266 LEU A O 1
ATOM 2159 N N . ALA A 1 267 ? -9.565 3.891 24.835 1.00 94.81 267 ALA A N 1
ATOM 2160 C CA . ALA A 1 267 ? -8.496 4.846 24.543 1.00 94.81 267 ALA A CA 1
ATOM 2161 C C . ALA A 1 267 ? -7.985 4.738 23.094 1.00 94.81 267 ALA A C 1
ATOM 2163 O O . ALA A 1 267 ? -7.610 5.741 22.492 1.00 94.81 267 ALA A O 1
ATOM 2164 N N . THR A 1 268 ? -7.994 3.531 22.519 1.00 93.44 268 THR A N 1
ATOM 2165 C CA . THR A 1 268 ? -7.563 3.287 21.131 1.00 93.44 268 THR A CA 1
ATOM 2166 C C . THR A 1 268 ? -8.623 3.722 20.120 1.00 93.44 268 THR A C 1
ATOM 2168 O O . THR A 1 268 ? -8.312 4.368 19.122 1.00 93.44 268 THR A O 1
ATOM 2171 N N . TYR A 1 269 ? -9.882 3.357 20.363 1.00 91.81 269 TYR A N 1
ATOM 2172 C CA . TYR A 1 269 ? -10.980 3.567 19.421 1.00 91.81 269 TYR A CA 1
ATOM 2173 C C . TYR A 1 269 ? -11.767 4.862 19.679 1.00 91.81 269 TYR A C 1
ATOM 2175 O O . TYR A 1 269 ? -12.525 5.286 18.811 1.00 91.81 269 TYR A O 1
ATOM 2183 N N . GLY A 1 270 ? -11.581 5.512 20.825 1.00 93.06 270 GLY A N 1
ATOM 2184 C CA . GLY A 1 270 ? -12.352 6.673 21.261 1.00 93.06 270 GLY A CA 1
ATOM 2185 C C . GLY A 1 270 ? -13.694 6.310 21.904 1.00 93.06 270 GLY A C 1
ATOM 2186 O O . GLY A 1 270 ? -14.212 5.199 21.762 1.00 93.06 270 GLY A O 1
ATOM 2187 N N . GLU A 1 271 ? -14.280 7.280 22.605 1.00 93.44 271 GLU A N 1
ATOM 2188 C CA . GLU A 1 271 ? -15.617 7.175 23.197 1.00 93.44 271 GLU A CA 1
ATOM 2189 C C . GLU A 1 271 ? -16.647 7.888 22.315 1.00 93.44 271 GLU A C 1
ATOM 2191 O O . GLU A 1 271 ? -16.857 9.096 22.415 1.00 93.44 271 GLU A O 1
ATOM 2196 N N . ASP A 1 272 ? -17.273 7.137 21.410 1.00 94.00 272 ASP A N 1
ATOM 2197 C CA . ASP A 1 272 ? -18.297 7.638 20.494 1.00 94.00 272 ASP A CA 1
ATOM 2198 C C . ASP A 1 272 ? -19.383 6.570 20.249 1.00 94.00 272 ASP A C 1
ATOM 2200 O O . ASP A 1 272 ? -19.427 5.530 20.912 1.00 94.00 272 ASP A O 1
ATOM 2204 N N . SER A 1 273 ? -20.293 6.817 19.306 1.00 92.75 273 SER A N 1
ATOM 2205 C CA . SER A 1 273 ? -21.389 5.890 18.997 1.00 92.75 273 SER A CA 1
ATOM 2206 C C . SER A 1 273 ? -20.929 4.514 18.500 1.00 92.75 273 SER A C 1
ATOM 2208 O O . SER A 1 273 ? -21.668 3.545 18.660 1.00 92.75 273 SER A O 1
ATOM 2210 N N . THR A 1 274 ? -19.731 4.398 17.924 1.00 94.06 274 THR A N 1
ATOM 2211 C CA . THR A 1 274 ? -19.175 3.130 17.425 1.00 94.06 274 THR A CA 1
ATOM 2212 C C . THR A 1 274 ? -18.611 2.243 18.532 1.00 94.06 274 THR A C 1
ATOM 2214 O O . THR A 1 274 ? -18.415 1.053 18.307 1.00 94.06 274 THR A O 1
ATOM 2217 N N . THR A 1 275 ? -18.377 2.788 19.733 1.00 95.81 275 THR A N 1
ATOM 2218 C CA . THR A 1 275 ? -17.846 2.039 20.885 1.00 95.81 275 THR A CA 1
ATOM 2219 C C . THR A 1 275 ? -18.867 1.818 22.000 1.00 95.81 275 THR A C 1
ATOM 2221 O O . THR A 1 275 ? -18.519 1.397 23.103 1.00 95.81 275 THR A O 1
ATOM 2224 N N . ILE A 1 276 ? -20.152 2.053 21.717 1.00 95.81 276 ILE A N 1
ATOM 2225 C CA . ILE A 1 276 ? -21.219 2.051 22.725 1.00 95.81 276 ILE A CA 1
ATOM 2226 C C . ILE A 1 276 ? -21.426 0.696 23.417 1.00 95.81 276 ILE A C 1
ATOM 2228 O O . ILE A 1 276 ? -21.801 0.658 24.586 1.00 95.81 276 ILE A O 1
ATOM 2232 N N . THR A 1 277 ? -21.190 -0.422 22.729 1.00 95.62 277 THR A N 1
ATOM 2233 C CA . THR A 1 277 ? -21.295 -1.773 23.308 1.00 95.62 277 THR A CA 1
ATOM 2234 C C . THR A 1 277 ? -20.242 -1.986 24.390 1.00 95.62 277 THR A C 1
ATOM 2236 O O . THR A 1 277 ? -20.557 -2.447 25.486 1.00 95.62 277 THR A O 1
ATOM 2239 N N . LEU A 1 278 ? -19.016 -1.550 24.117 1.00 96.06 278 LEU A N 1
ATOM 2240 C CA . LEU A 1 278 ? -17.900 -1.623 25.045 1.00 96.06 278 LEU A CA 1
ATOM 2241 C C . LEU A 1 278 ? -18.057 -0.648 26.226 1.00 96.06 278 LEU A C 1
ATOM 2243 O O . LEU A 1 278 ? -17.798 -1.025 27.368 1.00 96.06 278 LEU A O 1
ATOM 2247 N N . GLN A 1 279 ? -18.554 0.571 25.975 1.00 97.12 279 GLN A N 1
ATOM 2248 C CA . GLN A 1 279 ? -18.906 1.533 27.033 1.00 97.12 279 GLN A CA 1
ATOM 2249 C C . GLN A 1 279 ? -19.975 0.962 27.976 1.00 97.12 279 GLN A C 1
ATOM 2251 O O . GLN A 1 279 ? -19.807 0.992 29.190 1.00 97.12 279 GLN A O 1
ATOM 2256 N N . LYS A 1 280 ? -21.039 0.356 27.431 1.00 96.38 280 LYS A N 1
ATOM 2257 C CA . LYS A 1 280 ? -22.084 -0.288 28.242 1.00 96.38 280 LYS A CA 1
ATOM 2258 C C . LYS A 1 280 ? -21.542 -1.431 29.096 1.00 96.38 280 LYS A C 1
ATOM 2260 O O . LYS A 1 280 ? -21.952 -1.566 30.245 1.00 96.38 280 LYS A O 1
ATOM 2265 N N . LEU A 1 281 ? -20.633 -2.245 28.554 1.00 96.69 281 LEU A N 1
ATOM 2266 C CA . LEU A 1 281 ? -20.000 -3.322 29.317 1.00 96.69 281 LEU A CA 1
ATOM 2267 C C . LEU A 1 281 ? -19.152 -2.768 30.470 1.00 96.69 281 LEU A C 1
ATOM 2269 O O . LEU A 1 281 ? -19.273 -3.253 31.593 1.00 96.69 281 LEU A O 1
ATOM 2273 N N . ARG A 1 282 ? -18.350 -1.725 30.216 1.00 96.25 282 ARG A N 1
ATOM 2274 C CA . ARG A 1 282 ? -17.597 -1.014 31.260 1.00 96.25 282 ARG A CA 1
ATOM 2275 C C . ARG A 1 282 ? -18.523 -0.548 32.375 1.00 96.25 282 ARG A C 1
ATOM 2277 O O . ARG A 1 282 ? -18.296 -0.875 33.536 1.00 96.25 282 ARG A O 1
ATOM 2284 N N . ASP A 1 283 ? -19.560 0.199 32.013 1.00 94.88 283 ASP A N 1
ATOM 2285 C CA . ASP A 1 283 ? -20.453 0.841 32.973 1.00 94.88 283 ASP A CA 1
ATOM 2286 C C . ASP A 1 283 ? -21.195 -0.210 33.817 1.00 94.88 283 ASP A C 1
ATOM 2288 O O . ASP A 1 283 ? -21.283 -0.064 35.036 1.00 94.88 283 ASP A O 1
ATOM 2292 N N . LYS A 1 284 ? -21.612 -1.328 33.199 1.00 94.81 284 LYS A N 1
ATOM 2293 C CA . LYS A 1 284 ? -22.178 -2.493 33.899 1.00 94.81 284 LYS A CA 1
ATOM 2294 C C . LYS A 1 284 ? -21.203 -3.073 34.929 1.00 94.81 284 LYS A C 1
ATOM 2296 O O . LYS A 1 284 ? -21.575 -3.256 36.085 1.00 94.81 284 LYS A O 1
ATOM 2301 N N . ILE A 1 285 ? -19.957 -3.359 34.538 1.00 93.88 285 ILE A N 1
ATOM 2302 C CA . ILE A 1 285 ? -18.962 -3.954 35.449 1.00 93.88 285 ILE A CA 1
ATOM 2303 C C . ILE A 1 285 ? -18.630 -2.987 36.593 1.00 93.88 285 ILE A C 1
ATOM 2305 O O . ILE A 1 285 ? -18.495 -3.423 37.739 1.00 93.88 285 ILE A O 1
ATOM 2309 N N . ILE A 1 286 ? -18.527 -1.684 36.313 1.00 92.31 286 ILE A N 1
ATOM 2310 C CA . ILE A 1 286 ? -18.328 -0.648 37.335 1.00 92.31 286 ILE A CA 1
ATOM 2311 C C . ILE A 1 286 ? -19.485 -0.660 38.338 1.00 92.31 286 ILE A C 1
ATOM 2313 O O . ILE A 1 286 ? -19.245 -0.684 39.547 1.00 92.31 286 ILE A O 1
ATOM 2317 N N . GLU A 1 287 ? -20.727 -0.669 37.855 1.00 91.44 287 GLU A N 1
ATOM 2318 C CA . GLU A 1 287 ? -21.917 -0.658 38.703 1.00 91.44 287 GLU A CA 1
ATOM 2319 C C . GLU A 1 287 ? -22.028 -1.921 39.566 1.00 91.44 287 GLU A C 1
ATOM 2321 O O . GLU A 1 287 ? -22.239 -1.818 40.774 1.00 91.44 287 GLU A O 1
ATOM 2326 N N . GLU A 1 288 ? -21.795 -3.103 38.994 1.00 90.94 288 GLU A N 1
ATOM 2327 C CA . GLU A 1 288 ? -21.822 -4.372 39.732 1.00 90.94 288 GLU A CA 1
ATOM 2328 C C . GLU A 1 288 ? -20.668 -4.482 40.743 1.00 90.94 288 GLU A C 1
ATOM 2330 O O . GLU A 1 288 ? -20.840 -5.024 41.836 1.00 90.94 288 GLU A O 1
ATOM 2335 N N . THR A 1 289 ? -19.486 -3.949 40.417 1.00 89.25 289 THR A N 1
ATOM 2336 C CA . THR A 1 289 ? -18.349 -3.894 41.352 1.00 89.25 289 THR A CA 1
ATOM 2337 C C . THR A 1 289 ? -18.646 -2.962 42.522 1.00 89.25 289 THR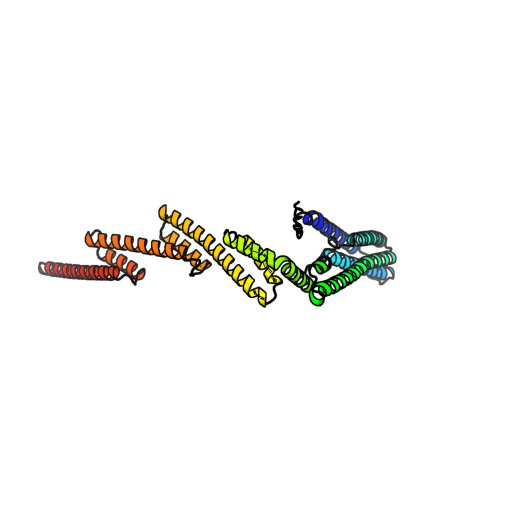 A C 1
ATOM 2339 O O . THR A 1 289 ? -18.370 -3.314 43.670 1.00 89.25 289 THR A O 1
ATOM 2342 N N . TYR A 1 290 ? -19.237 -1.796 42.245 1.00 90.88 290 TYR A N 1
ATOM 2343 C CA . TYR A 1 290 ? -19.700 -0.874 43.277 1.00 90.88 290 TYR A CA 1
ATOM 2344 C C . TYR A 1 290 ? -20.742 -1.533 44.184 1.00 90.88 290 TYR A C 1
ATOM 2346 O O . TYR A 1 290 ? -20.562 -1.530 45.399 1.00 90.88 290 TYR A O 1
ATOM 2354 N N . ALA A 1 291 ? -21.791 -2.127 43.607 1.00 91.25 291 ALA A N 1
ATOM 2355 C CA . ALA A 1 291 ? -22.878 -2.737 44.367 1.00 91.25 291 ALA A CA 1
ATOM 2356 C C . ALA A 1 291 ? -22.371 -3.837 45.309 1.00 91.25 291 ALA A C 1
ATOM 2358 O O . ALA A 1 291 ? -22.741 -3.844 46.480 1.00 91.25 291 ALA A O 1
ATOM 2359 N N . GLN A 1 292 ? -21.468 -4.706 44.836 1.00 90.00 292 GLN A N 1
ATOM 2360 C CA . GLN A 1 292 ? -20.866 -5.740 45.677 1.00 90.00 292 GLN A CA 1
ATOM 2361 C C . GLN A 1 292 ? -20.042 -5.137 46.820 1.00 90.00 292 GLN A C 1
ATOM 2363 O O . GLN A 1 292 ? -20.244 -5.490 47.975 1.00 90.00 292 GLN A O 1
ATOM 2368 N N . SER A 1 293 ? -19.147 -4.189 46.516 1.00 90.25 293 SER A N 1
ATOM 2369 C CA . SER A 1 293 ? -18.304 -3.564 47.546 1.00 90.25 293 SER A CA 1
ATOM 2370 C C . SER A 1 293 ? -19.122 -2.779 48.575 1.00 90.25 293 SER A C 1
ATOM 2372 O O . SER A 1 293 ? -18.779 -2.765 49.755 1.00 90.25 293 SER A O 1
ATOM 2374 N N . PHE A 1 294 ? -20.200 -2.125 48.138 1.00 93.69 294 PHE A N 1
ATOM 2375 C CA . PHE A 1 294 ? -21.115 -1.414 49.022 1.00 93.69 294 PHE A CA 1
ATOM 2376 C C . PHE A 1 294 ? -21.882 -2.382 49.927 1.00 93.69 294 PHE A C 1
ATOM 2378 O O . PHE A 1 294 ? -21.949 -2.147 51.130 1.00 93.69 294 PHE A O 1
ATOM 2385 N N . GLN A 1 295 ? -22.396 -3.486 49.375 1.00 93.75 295 GLN A N 1
ATOM 2386 C CA . GLN A 1 295 ? -23.090 -4.516 50.145 1.00 93.75 295 GLN A CA 1
ATOM 2387 C C . GLN A 1 295 ? -22.162 -5.166 51.179 1.00 93.75 295 GLN A C 1
ATOM 2389 O O . GLN A 1 295 ? -22.523 -5.239 52.349 1.00 93.75 295 GLN A O 1
ATOM 2394 N N . ASP A 1 296 ? -20.942 -5.548 50.788 1.00 91.75 296 ASP A N 1
ATOM 2395 C CA . ASP A 1 296 ? -19.952 -6.142 51.697 1.00 91.75 296 ASP A CA 1
ATOM 2396 C C . ASP A 1 296 ? -19.606 -5.192 52.855 1.00 91.75 296 ASP A C 1
ATOM 2398 O O . ASP A 1 296 ? -19.486 -5.605 54.010 1.00 91.75 296 ASP A O 1
ATOM 2402 N N . LEU A 1 297 ? -19.461 -3.899 52.552 1.00 93.38 297 LEU A N 1
ATOM 2403 C CA . LEU A 1 297 ? -19.202 -2.867 53.549 1.00 93.38 297 LEU A CA 1
ATOM 2404 C C . LEU A 1 297 ? -20.404 -2.666 54.483 1.00 93.38 297 LEU A C 1
ATOM 2406 O O . LEU A 1 297 ? -20.233 -2.562 55.699 1.00 93.38 297 LEU A O 1
ATOM 2410 N N . GLN A 1 298 ? -21.612 -2.618 53.922 1.00 94.12 298 GLN A N 1
ATOM 2411 C CA . GLN A 1 298 ? -22.847 -2.462 54.679 1.00 94.12 298 GLN A CA 1
ATOM 2412 C C . GLN A 1 298 ? -23.079 -3.656 55.612 1.00 94.12 298 GLN A C 1
ATOM 2414 O O . GLN A 1 298 ? -23.386 -3.458 56.788 1.00 94.12 298 GLN A O 1
ATOM 2419 N N . ASP A 1 299 ? -22.877 -4.879 55.125 1.00 93.81 299 ASP A N 1
ATOM 2420 C CA . ASP A 1 299 ? -23.009 -6.100 55.916 1.00 93.81 299 ASP A CA 1
ATOM 2421 C C . ASP A 1 299 ? -21.949 -6.172 57.015 1.00 93.81 299 ASP A C 1
ATOM 2423 O O . ASP A 1 299 ? -22.266 -6.566 58.141 1.00 93.81 299 ASP A O 1
ATOM 2427 N N . ALA A 1 300 ? -20.715 -5.743 56.733 1.00 93.62 300 ALA A N 1
ATOM 2428 C CA . ALA A 1 300 ? -19.662 -5.692 57.739 1.00 93.62 300 ALA A CA 1
ATOM 2429 C C . ALA A 1 300 ? -19.962 -4.685 58.858 1.00 93.62 300 ALA A C 1
ATOM 2431 O O . ALA A 1 300 ? -19.698 -4.971 60.028 1.00 93.62 300 ALA A O 1
ATOM 2432 N N . PHE A 1 301 ? -20.552 -3.538 58.507 1.00 93.25 301 PHE A N 1
ATOM 2433 C CA . PHE A 1 301 ? -21.001 -2.532 59.467 1.00 93.25 301 PHE A CA 1
ATOM 2434 C C . PHE A 1 301 ? -22.182 -3.032 60.312 1.00 93.25 301 PHE A C 1
ATOM 2436 O O . PHE A 1 301 ? -22.113 -3.009 61.539 1.00 93.25 301 PHE A O 1
ATOM 2443 N N . ILE A 1 302 ? -23.238 -3.557 59.677 1.00 92.75 302 ILE A N 1
ATOM 2444 C CA . ILE A 1 302 ? -24.449 -4.033 60.367 1.00 92.75 302 ILE A CA 1
ATOM 2445 C C . ILE A 1 302 ? -24.135 -5.202 61.305 1.00 92.75 302 ILE A C 1
ATOM 2447 O O . ILE A 1 302 ? -24.596 -5.226 62.447 1.00 92.75 302 ILE A O 1
ATOM 2451 N N . ASN A 1 303 ? -23.351 -6.171 60.834 1.00 93.50 303 ASN A N 1
ATOM 2452 C CA . ASN A 1 303 ? -23.063 -7.392 61.584 1.00 93.50 303 ASN A CA 1
ATOM 2453 C C . ASN A 1 303 ? -21.835 -7.262 62.498 1.00 93.50 303 ASN A C 1
ATOM 2455 O O . ASN A 1 303 ? -21.470 -8.239 63.153 1.00 93.50 303 ASN A O 1
ATOM 2459 N N . LYS A 1 304 ? -21.200 -6.081 62.548 1.00 90.38 304 LYS A N 1
ATOM 2460 C CA . LYS A 1 304 ? -20.001 -5.795 63.354 1.00 90.38 304 LYS A CA 1
ATOM 2461 C C . LYS A 1 304 ? -18.874 -6.807 63.127 1.00 90.38 304 LYS A C 1
ATOM 2463 O O . LYS A 1 304 ? -18.215 -7.244 64.065 1.00 90.38 304 LYS A O 1
ATOM 2468 N N . THR A 1 305 ? -18.664 -7.214 61.875 1.00 92.62 305 THR A N 1
ATOM 2469 C CA . THR A 1 305 ? -17.639 -8.215 61.525 1.00 92.62 305 THR A CA 1
ATOM 2470 C C . THR A 1 305 ? -16.258 -7.604 61.293 1.00 92.62 305 THR A C 1
ATOM 2472 O O . THR A 1 305 ? -15.307 -8.343 61.047 1.00 92.62 305 THR A O 1
ATOM 2475 N N . LYS A 1 306 ? -16.147 -6.271 61.320 1.00 91.81 306 LYS A N 1
ATOM 2476 C CA . LYS A 1 306 ? -14.905 -5.503 61.180 1.00 91.81 306 LYS A CA 1
ATOM 2477 C C . LYS A 1 306 ? -14.864 -4.376 62.207 1.00 91.81 306 LYS A C 1
ATOM 2479 O O . LYS A 1 306 ? -15.913 -3.864 62.597 1.00 91.81 306 LYS A O 1
ATOM 2484 N N . GLU A 1 307 ? -13.657 -3.975 62.593 1.00 92.00 307 GLU A N 1
ATOM 2485 C CA . GLU A 1 307 ? -13.432 -2.834 63.483 1.00 92.00 307 GLU A CA 1
ATOM 2486 C C . GLU A 1 307 ? -13.810 -1.509 62.802 1.00 92.00 307 GLU A C 1
ATOM 2488 O O . GLU A 1 307 ? -13.676 -1.354 61.584 1.00 92.00 307 GLU A O 1
ATOM 2493 N N . LEU A 1 308 ? -14.247 -0.526 63.596 1.00 88.31 308 LEU A N 1
ATOM 2494 C CA . LEU A 1 308 ? -14.709 0.776 63.093 1.00 88.31 308 LEU A CA 1
ATOM 2495 C C . LEU A 1 308 ? -13.626 1.529 62.304 1.00 88.31 308 LEU A C 1
ATOM 2497 O O . LEU A 1 308 ? -13.929 2.151 61.287 1.00 88.31 308 LEU A O 1
ATOM 2501 N N . GLU A 1 309 ? -12.361 1.420 62.713 1.00 88.00 309 GLU A N 1
ATOM 2502 C CA . GLU A 1 309 ? -11.220 2.017 62.004 1.00 88.00 309 GLU A CA 1
ATOM 2503 C C . GLU A 1 309 ? -11.036 1.418 60.598 1.00 88.00 309 GLU A C 1
ATOM 2505 O O . GLU A 1 309 ? -10.798 2.146 59.629 1.00 88.00 309 GLU A O 1
ATOM 2510 N N . GLU A 1 310 ? -11.202 0.096 60.463 1.00 91.88 310 GLU A N 1
ATOM 2511 C CA . GLU A 1 310 ? -11.112 -0.599 59.175 1.00 91.88 310 GLU A CA 1
ATOM 2512 C C . GLU A 1 310 ? -12.295 -0.229 58.272 1.00 91.88 310 GLU A C 1
ATOM 2514 O O . GLU A 1 310 ? -12.110 0.070 57.090 1.00 91.88 310 GLU A O 1
ATOM 2519 N N . LEU A 1 311 ? -13.510 -0.184 58.830 1.00 91.69 311 LEU A N 1
ATOM 2520 C CA . LEU A 1 311 ? -14.707 0.256 58.112 1.00 91.69 311 LEU A CA 1
ATOM 2521 C C . LEU A 1 311 ? -14.561 1.698 57.625 1.00 91.69 311 LEU A C 1
ATOM 2523 O O . LEU A 1 311 ? -14.856 1.983 56.463 1.00 91.69 311 LEU A O 1
ATOM 2527 N N . TYR A 1 312 ? -14.044 2.601 58.459 1.00 89.81 312 TYR A N 1
ATOM 2528 C CA . TYR A 1 312 ? -13.788 3.986 58.071 1.00 89.81 312 TYR A CA 1
ATOM 2529 C C . TYR A 1 312 ? -12.798 4.082 56.899 1.00 89.81 312 TYR A C 1
ATOM 2531 O O . TYR A 1 312 ? -13.058 4.806 55.931 1.00 89.81 312 TYR A O 1
ATOM 2539 N N . ALA A 1 313 ? -11.697 3.323 56.937 1.00 91.12 313 ALA A N 1
ATOM 2540 C CA . ALA A 1 313 ? -10.706 3.300 55.861 1.00 91.12 313 ALA A CA 1
ATOM 2541 C C . ALA A 1 313 ? -11.286 2.756 54.541 1.00 91.12 313 ALA A C 1
ATOM 2543 O O . ALA A 1 313 ? -11.130 3.383 53.490 1.00 91.12 313 ALA A O 1
ATOM 2544 N N . LEU A 1 314 ? -12.006 1.629 54.597 1.00 91.50 314 LEU A N 1
ATOM 2545 C CA . LEU A 1 314 ? -12.643 1.009 53.428 1.00 91.50 314 LEU A CA 1
ATOM 2546 C C . LEU A 1 314 ? -13.692 1.929 52.800 1.00 91.50 314 LEU A C 1
ATOM 2548 O O . LEU A 1 314 ? -13.696 2.131 51.584 1.00 91.50 314 LEU A O 1
ATOM 2552 N N . THR A 1 315 ? -14.543 2.538 53.627 1.00 91.69 315 THR A N 1
ATOM 2553 C CA . THR A 1 315 ? -15.575 3.465 53.149 1.00 91.69 315 THR A CA 1
ATOM 2554 C C . THR A 1 315 ? -14.955 4.713 52.532 1.00 91.69 315 THR A C 1
ATOM 2556 O O . THR A 1 315 ? -15.400 5.164 51.481 1.00 91.69 315 THR A O 1
ATOM 2559 N N . SER A 1 316 ? -13.896 5.257 53.138 1.00 89.25 316 SER A N 1
ATOM 2560 C CA . SER A 1 316 ? -13.188 6.429 52.607 1.00 89.25 316 SER A CA 1
ATOM 2561 C C . SER A 1 316 ? -12.573 6.148 51.233 1.00 89.25 316 SER A C 1
ATOM 2563 O O . SER A 1 316 ? -12.744 6.951 50.317 1.00 89.25 316 SER A O 1
ATOM 2565 N N . SER A 1 317 ? -11.942 4.981 51.062 1.00 90.88 317 SER A N 1
ATOM 2566 C CA . SER A 1 317 ? -11.401 4.545 49.768 1.00 90.88 317 SER A CA 1
ATOM 2567 C C . SER A 1 317 ? -12.497 4.371 48.708 1.00 90.88 317 SER A C 1
ATOM 2569 O O . SER A 1 317 ? -12.351 4.827 47.572 1.00 90.88 317 SER A O 1
ATOM 2571 N N . LEU A 1 318 ? -13.635 3.773 49.076 1.00 89.88 318 LEU A N 1
ATOM 2572 C CA . LEU A 1 318 ? -14.785 3.637 48.180 1.00 89.88 318 LEU A CA 1
ATOM 2573 C C . LEU A 1 318 ? -15.376 4.999 47.787 1.00 89.88 318 LEU A C 1
ATOM 2575 O O . LEU A 1 318 ? -15.756 5.171 46.631 1.00 89.88 318 LEU A O 1
ATOM 2579 N N . VAL A 1 319 ? -15.443 5.971 48.707 1.00 90.00 319 VAL A N 1
ATOM 2580 C CA . VAL A 1 319 ? -15.973 7.322 48.427 1.00 90.00 319 VAL A CA 1
ATOM 2581 C C . VAL A 1 319 ? -15.063 8.079 47.469 1.00 90.00 319 VAL A C 1
ATOM 2583 O O . VAL A 1 319 ? -15.560 8.789 46.598 1.00 90.00 319 VAL A O 1
ATOM 2586 N N . GLU A 1 320 ? -13.748 7.917 47.597 1.00 89.06 320 GLU A N 1
ATOM 2587 C CA . GLU A 1 320 ? -12.785 8.489 46.654 1.00 89.06 320 GLU A CA 1
ATOM 2588 C C . GLU A 1 320 ? -12.970 7.905 45.247 1.00 89.06 320 GLU A C 1
ATOM 2590 O O . GLU A 1 320 ? -12.969 8.643 44.261 1.00 89.06 320 GLU A O 1
ATOM 2595 N N . LYS A 1 321 ? -13.211 6.591 45.156 1.00 86.25 321 LYS A N 1
ATOM 2596 C CA . LYS A 1 321 ? -13.435 5.895 43.884 1.00 86.25 321 LYS A CA 1
ATOM 2597 C C . LYS A 1 321 ? -14.811 6.185 43.267 1.00 86.25 321 LYS A C 1
ATOM 2599 O O . LYS A 1 321 ? -14.931 6.236 42.045 1.00 86.25 321 LYS A O 1
ATOM 2604 N N . TYR A 1 322 ? -15.841 6.397 44.089 1.00 87.75 322 TYR A N 1
ATOM 2605 C CA . TYR A 1 322 ? -17.231 6.605 43.664 1.00 87.75 322 TYR A CA 1
ATOM 2606 C C . TYR A 1 322 ? -17.865 7.853 44.312 1.00 87.75 322 TYR A C 1
ATOM 2608 O O . TYR A 1 322 ? -18.864 7.757 45.031 1.00 87.75 322 TYR A O 1
ATOM 2616 N N . PRO A 1 323 ? -17.347 9.063 44.033 1.00 86.31 323 PRO A N 1
ATOM 2617 C CA . PRO A 1 323 ? -17.717 10.284 44.759 1.00 86.31 323 PRO A CA 1
ATOM 2618 C C . PRO A 1 323 ? -19.158 10.757 44.517 1.00 86.31 323 PRO A C 1
ATOM 2620 O O . PRO A 1 323 ? -19.668 11.614 45.249 1.00 86.31 323 PRO A O 1
ATOM 2623 N N . SER A 1 324 ? -19.827 10.232 43.490 1.00 87.62 324 SER A N 1
ATOM 2624 C CA . SER A 1 324 ? -21.207 10.563 43.123 1.00 87.62 324 SER A CA 1
ATOM 2625 C C . SER A 1 324 ? -22.267 9.715 43.836 1.00 87.62 324 SER A C 1
ATOM 2627 O O . SER A 1 324 ? -23.451 10.030 43.730 1.00 87.62 324 SER A O 1
ATOM 2629 N N . LYS A 1 325 ? -21.878 8.667 44.573 1.00 88.44 325 LYS A N 1
ATOM 2630 C CA . LYS A 1 325 ? -22.800 7.740 45.245 1.00 88.44 325 LYS A CA 1
ATOM 2631 C C . LYS A 1 325 ? -23.202 8.274 46.627 1.00 88.44 325 LYS A C 1
ATOM 2633 O O . LYS A 1 325 ? -22.375 8.371 47.532 1.00 88.44 325 LYS A O 1
ATOM 2638 N N . GLY A 1 326 ? -24.452 8.729 46.754 1.00 87.38 326 GLY A N 1
ATOM 2639 C CA . GLY A 1 326 ? -24.971 9.379 47.969 1.00 87.38 326 GLY A CA 1
ATOM 2640 C C . GLY A 1 326 ? -25.185 8.411 49.135 1.00 87.38 326 GLY A C 1
ATOM 2641 O O . GLY A 1 326 ? -24.776 8.698 50.252 1.00 87.38 326 GLY A O 1
ATOM 2642 N N . ASP A 1 327 ? -25.708 7.228 48.837 1.00 89.62 327 ASP A N 1
ATOM 2643 C CA . ASP A 1 327 ? -25.838 6.073 49.732 1.00 89.62 327 ASP A CA 1
ATOM 2644 C C . ASP A 1 327 ? -24.518 5.695 50.427 1.00 89.62 327 ASP A C 1
ATOM 2646 O O . ASP A 1 327 ? -24.491 5.419 51.627 1.00 89.62 327 ASP A O 1
ATOM 2650 N N . LEU A 1 328 ? -23.403 5.751 49.696 1.00 91.00 328 LEU A N 1
ATOM 2651 C CA . LEU A 1 328 ? -22.075 5.512 50.254 1.00 91.00 328 LEU A CA 1
ATOM 2652 C C . LEU A 1 328 ? -21.624 6.617 51.225 1.00 91.00 328 LEU A C 1
ATOM 2654 O O . LEU A 1 328 ? -20.986 6.322 52.238 1.00 91.00 328 LEU A O 1
ATOM 2658 N N . LYS A 1 329 ? -21.964 7.882 50.951 1.00 89.94 329 LYS A N 1
ATOM 2659 C CA . LYS A 1 329 ? -21.678 8.999 51.870 1.00 89.94 329 LYS A CA 1
ATOM 2660 C C . LYS A 1 329 ? -22.490 8.869 53.153 1.00 89.94 329 LYS A C 1
ATOM 2662 O O . LYS A 1 329 ? -21.920 9.005 54.230 1.00 89.94 329 LYS A O 1
ATOM 2667 N N . ASP A 1 330 ? -23.765 8.512 53.034 1.00 92.56 330 ASP A N 1
ATOM 2668 C CA . ASP A 1 330 ? -24.643 8.293 54.183 1.00 92.56 330 ASP A CA 1
ATOM 2669 C C . ASP A 1 330 ? -24.120 7.159 55.081 1.00 92.56 330 ASP A C 1
ATOM 2671 O O . ASP A 1 330 ? -24.147 7.267 56.308 1.00 92.56 330 ASP A O 1
ATOM 2675 N N . LEU A 1 331 ? -23.617 6.067 54.488 1.00 92.44 331 LEU A N 1
ATOM 2676 C CA . LEU A 1 331 ? -23.000 4.974 55.245 1.00 92.44 331 LEU A CA 1
ATOM 2677 C C . LEU A 1 331 ? -21.711 5.423 55.946 1.00 92.44 331 LEU A C 1
ATOM 2679 O O . LEU A 1 331 ? -21.508 5.101 57.116 1.00 92.44 331 LEU A O 1
ATOM 2683 N N . ARG A 1 332 ? -20.863 6.201 55.264 1.00 91.44 332 ARG A N 1
ATOM 2684 C CA . ARG A 1 332 ? -19.642 6.760 55.859 1.00 91.44 332 ARG A CA 1
ATOM 2685 C C . ARG A 1 332 ? -19.954 7.626 57.074 1.00 91.44 332 ARG A C 1
ATOM 2687 O O . ARG A 1 332 ? -19.296 7.488 58.100 1.00 91.44 332 ARG A O 1
ATOM 2694 N N . ASP A 1 333 ? -20.936 8.511 56.958 1.00 92.06 333 ASP A N 1
ATOM 2695 C CA . ASP A 1 333 ? -21.275 9.451 58.022 1.00 92.06 333 ASP A CA 1
ATOM 2696 C C . ASP A 1 333 ? -21.807 8.700 59.261 1.00 92.06 333 ASP A C 1
ATOM 2698 O O . ASP A 1 333 ? -21.396 9.002 60.379 1.00 92.06 333 ASP A O 1
ATOM 2702 N N . LYS A 1 334 ? -22.576 7.616 59.072 1.00 93.19 334 LYS A N 1
ATOM 2703 C CA . LYS A 1 334 ? -22.975 6.708 60.168 1.00 93.19 334 LYS A CA 1
ATOM 2704 C C . LYS A 1 334 ? -21.791 6.019 60.846 1.00 93.19 334 LYS A C 1
ATOM 2706 O O . LYS A 1 334 ? -21.750 5.943 62.071 1.00 93.19 334 LYS A O 1
ATOM 2711 N N . ILE A 1 335 ? -20.824 5.526 60.068 1.00 91.44 335 ILE A N 1
ATOM 2712 C CA . ILE A 1 335 ? -19.609 4.901 60.617 1.00 91.44 335 ILE A CA 1
ATOM 2713 C C . ILE A 1 335 ? -18.826 5.916 61.459 1.00 91.44 335 ILE A C 1
ATOM 2715 O O . ILE A 1 335 ? -18.357 5.586 62.547 1.00 91.44 335 ILE A O 1
ATOM 2719 N N . ILE A 1 336 ? -18.712 7.161 60.988 1.00 90.31 336 ILE A N 1
ATOM 2720 C CA . ILE A 1 336 ? -18.056 8.253 61.718 1.00 90.31 336 ILE A CA 1
ATOM 2721 C C . ILE A 1 336 ? -18.784 8.542 63.038 1.00 90.31 336 ILE A C 1
ATOM 2723 O O . ILE A 1 336 ? -18.140 8.642 64.083 1.00 90.31 336 ILE A O 1
ATOM 2727 N N . GLU A 1 337 ? -20.113 8.651 63.007 1.00 91.44 337 GLU A N 1
ATOM 2728 C CA . GLU A 1 337 ? -20.928 8.864 64.207 1.00 91.44 337 GLU A CA 1
ATOM 2729 C C . GLU A 1 337 ? -20.727 7.749 65.245 1.00 91.44 337 GLU A C 1
ATOM 2731 O O . GLU A 1 337 ? -20.480 8.046 66.416 1.00 91.44 337 GLU A O 1
ATOM 2736 N N . GLU A 1 338 ? -20.758 6.476 64.831 1.00 89.62 338 GLU A N 1
ATOM 2737 C CA . GLU A 1 338 ? -20.546 5.340 65.741 1.00 89.62 338 GLU A CA 1
ATOM 2738 C C . GLU A 1 338 ? -19.102 5.295 66.275 1.00 89.62 338 GLU A C 1
ATOM 2740 O O . GLU A 1 338 ? -18.887 5.021 67.456 1.00 89.62 338 GLU A O 1
ATOM 2745 N N . THR A 1 339 ? -18.113 5.677 65.459 1.00 84.56 339 THR A N 1
ATOM 2746 C CA . THR A 1 339 ? -16.702 5.804 65.879 1.00 84.56 339 THR A CA 1
ATOM 2747 C C . THR A 1 339 ? -16.523 6.860 66.969 1.00 84.56 339 THR A C 1
ATOM 2749 O O . THR A 1 339 ? -15.837 6.621 67.969 1.00 84.56 339 THR A O 1
ATOM 2752 N N . TYR A 1 340 ? -17.157 8.027 66.823 1.00 85.94 340 TYR A N 1
ATOM 2753 C CA . TYR A 1 340 ? -17.113 9.068 67.851 1.00 85.94 340 TYR A CA 1
ATOM 2754 C C . TYR A 1 340 ? -17.854 8.661 69.123 1.00 85.94 340 TYR A C 1
ATOM 2756 O O . TYR A 1 340 ? -17.366 8.944 70.220 1.00 85.94 340 TYR A O 1
ATOM 2764 N N . ALA A 1 341 ? -18.998 7.985 68.994 1.00 86.88 341 ALA A N 1
ATOM 2765 C CA . ALA A 1 341 ? -19.747 7.480 70.138 1.00 86.88 341 ALA A CA 1
ATOM 2766 C C . ALA A 1 341 ? -18.923 6.467 70.952 1.00 86.88 341 ALA A C 1
ATOM 2768 O O . ALA A 1 341 ? -18.810 6.625 72.168 1.00 86.88 341 ALA A O 1
ATOM 2769 N N . GLN A 1 342 ? -18.280 5.499 70.288 1.00 84.19 342 GLN A N 1
ATOM 2770 C CA . GLN A 1 342 ? -17.411 4.515 70.940 1.00 84.19 342 GLN A CA 1
ATOM 2771 C C . GLN A 1 342 ? -16.223 5.191 71.635 1.00 84.19 342 GLN A C 1
ATOM 2773 O O . GLN A 1 342 ? -15.992 4.969 72.819 1.00 84.19 342 GLN A O 1
ATOM 2778 N N . SER A 1 343 ? -15.538 6.107 70.942 1.00 82.50 343 SER A N 1
ATOM 2779 C CA . SER A 1 343 ? -14.403 6.857 71.502 1.00 82.50 343 SER A CA 1
ATOM 2780 C C . SER A 1 343 ? -14.786 7.651 72.756 1.00 82.50 343 SER A C 1
ATOM 2782 O O . SER A 1 343 ? -14.029 7.732 73.724 1.00 82.50 343 SER A O 1
ATOM 2784 N N . PHE A 1 344 ? -15.971 8.268 72.749 1.00 83.12 344 PHE A N 1
ATOM 2785 C CA . PHE A 1 344 ? -16.483 9.005 73.900 1.00 83.12 344 PHE A CA 1
ATOM 2786 C C . PHE A 1 344 ? -16.802 8.075 75.075 1.00 83.12 344 PHE A C 1
ATOM 2788 O O . PHE A 1 344 ? -16.519 8.417 76.224 1.00 83.12 344 PHE A O 1
ATOM 2795 N N . GLN A 1 345 ? -17.356 6.897 74.791 1.00 81.94 345 GLN A N 1
ATOM 2796 C CA . GLN A 1 345 ? -17.669 5.892 75.799 1.00 81.94 345 GLN A CA 1
ATOM 2797 C C . GLN A 1 345 ? -16.399 5.303 76.428 1.00 81.94 345 GLN A C 1
ATOM 2799 O O . GLN A 1 345 ? -16.291 5.265 77.652 1.00 81.94 345 GLN A O 1
ATOM 2804 N N . ASP A 1 346 ? -15.386 4.994 75.618 1.00 83.56 346 ASP A N 1
ATOM 2805 C CA . ASP A 1 346 ? -14.078 4.532 76.091 1.00 83.56 346 ASP A CA 1
ATOM 2806 C C . ASP A 1 346 ? -13.398 5.582 76.992 1.00 83.56 346 ASP A C 1
ATOM 2808 O O . ASP A 1 346 ? -12.799 5.249 78.018 1.00 83.56 346 ASP A O 1
ATOM 2812 N N . LEU A 1 347 ? -13.526 6.875 76.658 1.00 82.06 347 LEU A N 1
ATOM 2813 C CA . LEU A 1 347 ? -13.036 7.978 77.494 1.00 82.06 347 LEU A CA 1
ATOM 2814 C C . LEU A 1 347 ? -13.789 8.086 78.827 1.00 82.06 347 LEU A C 1
ATOM 2816 O O . LEU A 1 347 ? -13.161 8.349 79.857 1.00 82.06 347 LEU A O 1
ATOM 2820 N N . GLN A 1 348 ? -15.111 7.892 78.829 1.00 79.81 348 GLN A N 1
ATOM 2821 C CA . GLN A 1 348 ? -15.899 7.854 80.064 1.00 79.81 348 GLN A CA 1
ATOM 2822 C C . GLN A 1 348 ? -15.491 6.675 80.949 1.00 79.81 348 GLN A C 1
ATOM 2824 O O . GLN A 1 348 ? -15.248 6.870 82.141 1.00 79.81 348 GLN A O 1
ATOM 2829 N N . ASP A 1 349 ? -15.349 5.483 80.374 1.00 81.94 349 ASP A N 1
ATOM 2830 C CA . ASP A 1 349 ? -14.961 4.275 81.103 1.00 81.94 349 ASP A CA 1
ATOM 2831 C C . ASP A 1 349 ? -13.535 4.385 81.660 1.00 81.94 349 ASP A C 1
ATOM 2833 O O . ASP A 1 349 ? -13.284 4.053 82.825 1.00 81.94 349 ASP A O 1
ATOM 2837 N N . ALA A 1 350 ? -12.603 4.944 80.882 1.00 78.06 350 ALA A N 1
ATOM 2838 C CA . ALA A 1 350 ? -11.249 5.242 81.336 1.00 78.06 350 ALA A CA 1
ATOM 2839 C C . ALA A 1 350 ? -11.236 6.270 82.479 1.00 78.06 350 ALA A C 1
ATOM 2841 O O . ALA A 1 350 ? -10.494 6.100 83.447 1.00 78.06 350 ALA A O 1
ATOM 2842 N N . PHE A 1 351 ? -12.063 7.317 82.406 1.00 76.19 351 PHE A N 1
ATOM 2843 C CA . PHE A 1 351 ? -12.183 8.319 83.468 1.00 76.19 351 PHE A CA 1
ATOM 2844 C C . PHE A 1 351 ? -12.768 7.720 84.755 1.00 76.19 351 PHE A C 1
ATOM 2846 O O . PHE A 1 351 ? -12.223 7.939 85.838 1.00 76.19 351 PHE A O 1
ATOM 2853 N N . ILE A 1 352 ? -13.824 6.909 84.645 1.00 73.94 352 ILE A N 1
ATOM 2854 C CA . ILE A 1 352 ? -14.462 6.235 85.783 1.00 73.94 352 ILE A CA 1
ATOM 2855 C C . ILE A 1 352 ? -13.479 5.280 86.470 1.00 73.94 352 ILE A C 1
ATOM 2857 O O . ILE A 1 352 ? -13.356 5.310 87.696 1.00 73.94 352 ILE A O 1
ATOM 2861 N N . ASN A 1 353 ? -12.741 4.468 85.710 1.00 69.56 353 ASN A N 1
ATOM 2862 C CA . ASN A 1 353 ? -11.767 3.534 86.279 1.00 69.56 353 ASN A CA 1
ATOM 2863 C C . ASN A 1 353 ? -10.604 4.253 86.978 1.00 69.56 353 ASN A C 1
ATOM 2865 O O . ASN A 1 353 ? -10.171 3.815 88.038 1.00 69.56 353 ASN A O 1
ATOM 2869 N N . LYS A 1 354 ? -10.181 5.415 86.468 1.00 66.81 354 LYS A N 1
ATOM 2870 C CA . LYS A 1 354 ? -9.129 6.243 87.082 1.00 66.81 354 LYS A CA 1
ATOM 2871 C C . LYS A 1 354 ? -9.556 6.960 88.369 1.00 66.81 354 LYS A C 1
ATOM 2873 O O . LYS A 1 354 ? -8.703 7.442 89.098 1.00 66.81 354 LYS A O 1
ATOM 2878 N N . THR A 1 355 ? -10.861 7.061 88.637 1.00 60.84 355 THR A N 1
ATOM 2879 C CA . THR A 1 355 ? -11.409 7.610 89.897 1.00 60.84 355 THR A CA 1
ATOM 2880 C C . THR A 1 355 ? -11.684 6.549 90.970 1.00 60.84 355 THR A C 1
ATOM 2882 O O . THR A 1 355 ? -12.115 6.896 92.069 1.00 60.84 355 THR A O 1
ATOM 2885 N N . LYS A 1 356 ? -11.477 5.261 90.651 1.00 56.81 356 LYS A N 1
ATOM 2886 C CA . LYS A 1 356 ? -11.642 4.123 91.574 1.00 56.81 356 LYS A CA 1
ATOM 2887 C C . LYS A 1 356 ? -10.316 3.563 92.113 1.00 56.81 356 LYS A C 1
ATOM 2889 O O . LYS A 1 356 ? -10.365 2.760 93.044 1.00 56.81 356 LYS A O 1
ATOM 2894 N N . GLU A 1 357 ? -9.185 3.968 91.539 1.00 48.19 357 GLU A N 1
ATOM 2895 C CA . GLU A 1 357 ? -7.844 3.871 92.144 1.00 48.19 357 GLU A CA 1
ATOM 2896 C C . GLU A 1 357 ? -7.585 5.093 93.030 1.00 48.19 357 GLU A C 1
ATOM 2898 O O . GLU A 1 357 ? -6.956 4.914 94.099 1.00 48.19 357 GLU A O 1
#

Sequence (357 aa):
MKIPHLILTFFIIANISLSTVRADILDDLFEENQAAKKSINSLQMDCQELTVQCKERAAALQSSDSFSKNFEEALQRNIHEWPNNELDIIKEALNLRNFADNRFKKGFFGQASEQYDKASQMIFDVLVKANQLFEENLRVGEKYLYERDKPEWAIAYFNTALKYAPGDERVKRGIDVINFRINYEKDIAESEKLIAIGDDAEAIFLLEKLLSGSPDEKRMEIQKLLAKAKANLKIKEVEGYAQEFSDAYENGEDKTQILSKIENRLATYGEDSTTITLQKLRDKIIEETYAQSFQDLQDAFINKTKELEELYALTSSLVEKYPSKGDLKDLRDKIIEETYAQSFQDLQDAFINKTKE

Organism: NCBI:txid408172

Foldseek 3Di:
DDDDDDPPPPPPDPPPDCVPVLVVVLVVQLVLLVVLLVVLVPDDDDPPDPDPLNVLLVLLNVLSVLLSVLLVVCSVQVVVLADPPLVVLSVVLVVLLVVLSVCSVVSVSNVSNVSSNVSSVSSVVSLVVLVVLLVVLLVVLCCCVPVVVNLVVSVVSLVNNCSRPVPDPSSVLSVLLSLLSPCVVPLVVVLVVCLVVLVLVVSLVSLVSNLSNDDPVCNVVSVVSNVSSVLSVLLVVLVVLLVVLVVCVVVPHDLVVSLVVLVVVCVVSPPDPSNVSSVVSNVVSVVVVLVVLLVVLVCCVVVVVDDLVVSLVSLVVSCVVPVPDPSSVVSNVVSVVVVVVVVVVVVVVVVVVVVVD

pLDDT: mean 89.11, std 15.3, range [25.52, 98.44]

InterPro domains:
  IPR011990 Tetratricopeptide-like helical domain superfamily [G3DSA:1.25.40.10] (24-350)
  IPR011990 Tetratricopeptide-like helical domain superfamily [SSF48452] (98-231)